Protein AF-A0A674DUA7-F1 (afdb_monomer_lite)

InterPro domains:
  IPR004254 AdipoR/Haemolysin-III-related [PF03006] (125-334)
  IPR004254 AdipoR/Haemolysin-III-related [PTHR20855] (122-341)

Organism: Salmo trutta (NCBI:txid8032)

Radius of gyration: 50.76 Å; chains: 1; bounding box: 74×85×168 Å

Structure (mmCIF, N/CA/C/O backbone):
data_AF-A0A674DUA7-F1
#
_entry.id   AF-A0A674DUA7-F1
#
loop_
_atom_site.group_PDB
_atom_site.id
_atom_site.type_symbol
_atom_site.label_atom_id
_atom_site.label_alt_id
_atom_site.label_comp_id
_atom_site.label_asym_id
_atom_site.label_entity_id
_atom_site.label_seq_id
_atom_site.pdbx_PDB_ins_code
_atom_site.Cartn_x
_atom_site.Cartn_y
_atom_site.Cartn_z
_atom_site.occupancy
_atom_site.B_iso_or_equiv
_atom_site.auth_seq_id
_atom_site.auth_comp_id
_atom_site.auth_asym_id
_atom_site.auth_atom_id
_atom_site.pdbx_PDB_model_num
ATOM 1 N N . MET A 1 1 ? 9.318 -64.026 -140.049 1.00 59.69 1 MET A N 1
ATOM 2 C CA . MET A 1 1 ? 8.231 -64.539 -139.174 1.00 59.69 1 MET A CA 1
ATOM 3 C C . MET A 1 1 ? 8.743 -64.889 -137.777 1.00 59.69 1 MET A C 1
ATOM 5 O O . MET A 1 1 ? 8.140 -64.442 -136.811 1.00 59.69 1 MET A O 1
ATOM 9 N N . ALA A 1 2 ? 9.882 -65.589 -137.659 1.00 63.56 2 ALA A N 1
ATOM 10 C CA . ALA A 1 2 ? 10.545 -65.835 -136.371 1.00 63.56 2 ALA A CA 1
ATOM 11 C C . ALA A 1 2 ? 10.889 -64.542 -135.597 1.00 63.56 2 ALA A C 1
ATOM 13 O O . ALA A 1 2 ? 10.776 -64.508 -134.378 1.00 63.56 2 ALA A O 1
ATOM 14 N N . GLU A 1 3 ? 11.200 -63.455 -136.309 1.00 56.22 3 GLU A N 1
ATOM 15 C CA . GLU A 1 3 ? 11.522 -62.152 -135.707 1.00 56.22 3 GLU A CA 1
ATOM 16 C C . GLU A 1 3 ? 10.329 -61.419 -135.064 1.00 56.22 3 GLU A C 1
ATOM 18 O O . GLU A 1 3 ? 10.530 -60.576 -134.203 1.00 56.22 3 GLU A O 1
ATOM 23 N N . PHE A 1 4 ? 9.078 -61.717 -135.442 1.00 64.19 4 PHE A N 1
ATOM 24 C CA . PHE A 1 4 ? 7.906 -60.971 -134.943 1.00 64.19 4 PHE A CA 1
ATOM 25 C C . PHE A 1 4 ? 7.343 -61.572 -133.644 1.00 64.19 4 PHE A C 1
ATOM 27 O O . PHE A 1 4 ? 6.923 -60.853 -132.740 1.00 64.19 4 PHE A O 1
ATOM 34 N N . SER A 1 5 ? 7.387 -62.903 -133.517 1.00 63.94 5 SER A N 1
ATOM 35 C CA . SER A 1 5 ? 7.033 -63.602 -132.274 1.00 63.94 5 SER A CA 1
ATOM 36 C C . SER A 1 5 ? 8.055 -63.342 -131.166 1.00 63.94 5 SER A C 1
ATOM 38 O O . SER A 1 5 ? 7.673 -63.268 -129.999 1.00 63.94 5 SER A O 1
ATOM 40 N N . SER A 1 6 ? 9.337 -63.184 -131.511 1.00 68.69 6 SER A N 1
ATOM 41 C CA . SER A 1 6 ? 10.366 -62.812 -130.539 1.00 68.69 6 SER A CA 1
ATOM 42 C C . SER A 1 6 ? 10.150 -61.388 -130.013 1.00 68.69 6 SER A C 1
ATOM 44 O O . SER A 1 6 ? 10.271 -61.177 -128.812 1.00 68.69 6 SER A O 1
ATOM 46 N N . ILE A 1 7 ? 9.721 -60.441 -130.858 1.00 72.94 7 ILE A N 1
ATOM 47 C CA . ILE A 1 7 ? 9.369 -59.067 -130.448 1.00 72.94 7 ILE A CA 1
ATOM 48 C C . ILE A 1 7 ? 8.216 -59.042 -129.435 1.00 72.94 7 ILE A C 1
ATOM 50 O O . ILE A 1 7 ? 8.276 -58.311 -128.448 1.00 72.94 7 ILE A O 1
ATOM 54 N N . LEU A 1 8 ? 7.163 -59.832 -129.653 1.00 71.19 8 LEU A N 1
ATOM 55 C CA . LEU A 1 8 ? 5.961 -59.801 -128.811 1.00 71.19 8 LEU A CA 1
ATOM 56 C C . LEU A 1 8 ? 6.208 -60.426 -127.427 1.00 71.19 8 LEU A C 1
ATOM 58 O O . LEU A 1 8 ? 5.740 -59.905 -126.413 1.00 71.19 8 LEU A O 1
ATOM 62 N N . VAL A 1 9 ? 7.021 -61.487 -127.374 1.00 77.44 9 VAL A N 1
ATOM 63 C CA . VAL A 1 9 ? 7.530 -62.055 -126.115 1.00 77.44 9 VAL A CA 1
ATOM 64 C C . VAL A 1 9 ? 8.403 -61.033 -125.390 1.00 77.44 9 VAL A C 1
ATOM 66 O O . VAL A 1 9 ? 8.189 -60.802 -124.204 1.00 77.44 9 VAL A O 1
ATOM 69 N N . VAL A 1 10 ? 9.304 -60.347 -126.106 1.00 78.06 10 VAL A N 1
ATOM 70 C CA . VAL A 1 10 ? 10.126 -59.265 -125.542 1.00 78.06 10 VAL A CA 1
ATOM 71 C C . VAL A 1 10 ? 9.251 -58.151 -124.949 1.00 78.06 10 VAL A C 1
ATOM 73 O O . VAL A 1 10 ? 9.506 -57.729 -123.824 1.00 78.06 10 VAL A O 1
ATOM 76 N N . PHE A 1 11 ? 8.174 -57.728 -125.620 1.00 79.25 11 PHE A N 1
ATOM 77 C CA . PHE A 1 11 ? 7.227 -56.734 -125.090 1.00 79.25 11 PHE A CA 1
ATOM 78 C C . PHE A 1 11 ? 6.498 -57.202 -123.826 1.00 79.25 11 PHE A C 1
ATOM 80 O O . PHE A 1 11 ? 6.405 -56.444 -122.861 1.00 79.25 11 PHE A O 1
ATOM 87 N N . SER A 1 12 ? 6.003 -58.443 -123.798 1.00 79.19 12 SER A N 1
ATOM 88 C CA . SER A 1 12 ? 5.351 -58.993 -122.604 1.00 79.19 12 SER A CA 1
ATOM 89 C C . SER A 1 12 ? 6.330 -59.108 -121.434 1.00 79.19 12 SER A C 1
ATOM 91 O O . SER A 1 12 ? 5.962 -58.808 -120.299 1.00 79.19 12 SER A O 1
ATOM 93 N N . SER A 1 13 ? 7.578 -59.506 -121.696 1.00 80.88 13 SER A N 1
ATOM 94 C CA . SER A 1 13 ? 8.640 -59.540 -120.688 1.00 80.88 13 SER A CA 1
ATOM 95 C C . SER A 1 13 ? 8.954 -58.141 -120.157 1.00 80.88 13 SER A C 1
ATOM 97 O O . SER A 1 13 ? 9.058 -57.967 -118.947 1.00 80.88 13 SER A O 1
ATOM 99 N N . ILE A 1 14 ? 9.026 -57.132 -121.032 1.00 80.75 14 ILE A N 1
ATOM 100 C CA . ILE A 1 14 ? 9.189 -55.724 -120.639 1.00 80.75 14 ILE A CA 1
ATOM 101 C C . ILE A 1 14 ? 8.029 -55.276 -119.737 1.00 80.75 14 ILE A C 1
ATOM 103 O O . ILE A 1 14 ? 8.262 -54.649 -118.707 1.00 80.75 14 ILE A O 1
ATOM 107 N N . LEU A 1 15 ? 6.787 -55.621 -120.082 1.00 79.00 15 LEU A N 1
ATOM 108 C CA . LEU A 1 15 ? 5.595 -55.200 -119.339 1.00 79.00 15 LEU A CA 1
ATOM 109 C C . LEU A 1 15 ? 5.539 -55.825 -117.935 1.00 79.00 15 LEU A C 1
ATOM 111 O O . LEU A 1 15 ? 5.254 -55.124 -116.966 1.00 79.00 15 LEU A O 1
ATOM 115 N N . VAL A 1 16 ? 5.908 -57.105 -117.807 1.00 84.12 16 VAL A N 1
ATOM 116 C CA . VAL A 1 16 ? 6.073 -57.772 -116.503 1.00 84.12 16 VAL A CA 1
ATOM 117 C C . VAL A 1 16 ? 7.170 -57.095 -115.681 1.00 84.12 16 VAL A C 1
ATOM 119 O O . VAL A 1 16 ? 6.950 -56.814 -114.505 1.00 84.12 16 VAL A O 1
ATOM 122 N N . VAL A 1 17 ? 8.311 -56.759 -116.296 1.00 85.06 17 VAL A N 1
ATOM 123 C CA . VAL A 1 17 ? 9.388 -56.009 -115.629 1.00 85.06 17 VAL A CA 1
ATOM 124 C C . VAL A 1 17 ? 8.880 -54.652 -115.123 1.00 85.06 17 VAL A C 1
ATOM 126 O O . VAL A 1 17 ? 9.134 -54.310 -113.970 1.00 85.06 17 VAL A O 1
ATOM 129 N N . PHE A 1 18 ? 8.094 -53.910 -115.912 1.00 86.56 18 PHE A N 1
ATOM 130 C CA . PHE A 1 18 ? 7.467 -52.656 -115.470 1.00 86.56 18 PHE A CA 1
ATOM 131 C C . PHE A 1 18 ? 6.492 -52.850 -114.300 1.00 86.56 18 PHE A C 1
ATOM 133 O O . PHE A 1 18 ? 6.531 -52.075 -113.344 1.00 86.56 18 PHE A O 1
ATOM 140 N N . SER A 1 19 ? 5.641 -53.881 -114.331 1.00 85.31 19 SER A N 1
ATOM 141 C CA . SER A 1 19 ? 4.738 -54.191 -113.213 1.00 85.31 19 SER A CA 1
ATOM 142 C C . SER A 1 19 ? 5.505 -54.562 -111.942 1.00 85.31 19 SER A C 1
ATOM 144 O O . SER A 1 19 ? 5.157 -54.088 -110.861 1.00 85.31 19 SER A O 1
ATOM 146 N N . SER A 1 20 ? 6.579 -55.348 -112.054 1.00 86.69 20 SER A N 1
ATOM 147 C CA . SER A 1 20 ? 7.459 -55.659 -110.923 1.00 86.69 20 SER A CA 1
ATOM 148 C C . SER A 1 20 ? 8.131 -54.403 -110.365 1.00 86.69 20 SER A C 1
ATOM 150 O O . SER A 1 20 ? 8.155 -54.219 -109.149 1.00 86.69 20 SER A O 1
ATOM 152 N N . ILE A 1 21 ? 8.609 -53.505 -111.232 1.00 85.31 21 ILE A N 1
ATOM 153 C CA . ILE A 1 21 ? 9.173 -52.208 -110.831 1.00 85.31 21 ILE A CA 1
ATOM 154 C C . ILE A 1 21 ? 8.130 -51.374 -110.068 1.00 85.31 21 ILE A C 1
ATOM 156 O O . ILE A 1 21 ? 8.442 -50.838 -109.006 1.00 85.31 21 ILE A O 1
ATOM 160 N N . LEU A 1 22 ? 6.885 -51.299 -110.550 1.00 85.38 22 LEU A N 1
ATOM 161 C CA . LEU A 1 22 ? 5.801 -50.571 -109.875 1.00 85.38 22 LEU A CA 1
ATOM 162 C C . LEU A 1 22 ? 5.496 -51.131 -108.479 1.00 85.38 22 LEU A C 1
ATOM 164 O O . LEU A 1 22 ? 5.374 -50.358 -107.533 1.00 85.38 22 LEU A O 1
ATOM 168 N N . VAL A 1 23 ? 5.437 -52.458 -108.323 1.00 88.31 23 VAL A N 1
ATOM 169 C CA . VAL A 1 23 ? 5.240 -53.101 -107.009 1.00 88.31 23 VAL A CA 1
ATOM 170 C C . VAL A 1 23 ? 6.393 -52.777 -106.055 1.00 88.31 23 VAL A C 1
ATOM 172 O O . VAL A 1 23 ? 6.157 -52.509 -104.872 1.00 88.31 23 VAL A O 1
ATOM 175 N N . VAL A 1 24 ? 7.632 -52.745 -106.555 1.00 89.75 24 VAL A N 1
ATOM 176 C CA . VAL A 1 24 ? 8.800 -52.318 -105.769 1.00 89.75 24 VAL A CA 1
ATOM 177 C C . VAL A 1 24 ? 8.648 -50.858 -105.329 1.00 89.75 24 VAL A C 1
ATOM 179 O O . VAL A 1 24 ? 8.824 -50.574 -104.146 1.00 89.75 24 VAL A O 1
ATOM 182 N N . PHE A 1 25 ? 8.238 -49.946 -106.217 1.00 90.12 25 PHE A N 1
ATOM 183 C CA . PHE A 1 25 ? 7.971 -48.547 -105.853 1.00 90.12 25 PHE A CA 1
ATOM 184 C C . PHE A 1 25 ? 6.857 -48.403 -104.808 1.00 90.12 25 PHE A C 1
ATOM 186 O O . PHE A 1 25 ? 7.035 -47.668 -103.836 1.00 90.12 25 PHE A O 1
ATOM 193 N N . SER A 1 26 ? 5.739 -49.124 -104.948 1.00 90.12 26 SER A N 1
ATOM 194 C CA . SER A 1 26 ? 4.663 -49.115 -103.947 1.00 90.12 26 SER A CA 1
ATOM 195 C C . SER A 1 26 ? 5.136 -49.653 -102.594 1.00 90.12 26 SER A C 1
ATOM 197 O O . SER A 1 26 ? 4.808 -49.084 -101.555 1.00 90.12 26 SER A O 1
ATOM 199 N N . SER A 1 27 ? 5.957 -50.704 -102.595 1.00 90.38 27 SER A N 1
ATOM 200 C CA . SER A 1 27 ? 6.545 -51.263 -101.371 1.00 90.38 27 SER A CA 1
ATOM 201 C C . SER A 1 27 ? 7.484 -50.260 -100.696 1.00 90.38 27 SER A C 1
ATOM 203 O O . SER A 1 27 ? 7.388 -50.042 -99.490 1.00 90.38 27 SER A O 1
ATOM 205 N N . ILE A 1 28 ? 8.336 -49.584 -101.476 1.00 88.25 28 ILE A N 1
ATOM 206 C CA . ILE A 1 28 ? 9.201 -48.498 -100.995 1.00 88.25 28 ILE A CA 1
ATOM 207 C C . ILE A 1 28 ? 8.356 -47.367 -100.389 1.00 88.25 28 ILE A C 1
ATOM 209 O O . ILE A 1 28 ? 8.667 -46.889 -99.300 1.00 88.25 28 ILE A O 1
ATOM 213 N N . GLN A 1 29 ? 7.262 -46.967 -101.041 1.00 89.31 29 GLN A N 1
ATOM 214 C CA . GLN A 1 29 ? 6.366 -45.926 -100.533 1.00 89.31 29 GLN A CA 1
ATOM 215 C C . GLN A 1 29 ? 5.731 -46.315 -99.189 1.00 89.31 29 GLN A C 1
ATOM 217 O O . GLN A 1 29 ? 5.718 -45.496 -98.273 1.00 89.31 29 GLN A O 1
ATOM 222 N N . VAL A 1 30 ? 5.268 -47.561 -99.031 1.00 91.06 30 VAL A N 1
ATOM 223 C CA . VAL A 1 30 ? 4.734 -48.067 -97.751 1.00 91.06 30 VAL A CA 1
ATOM 224 C C . VAL A 1 30 ? 5.804 -48.040 -96.656 1.00 91.06 30 VAL A C 1
ATOM 226 O O . VAL A 1 30 ? 5.507 -47.639 -95.526 1.00 91.06 30 VAL A O 1
ATOM 229 N N . VAL A 1 31 ? 7.052 -48.401 -96.977 1.00 92.69 31 VAL A N 1
ATOM 230 C CA . VAL A 1 31 ? 8.188 -48.298 -96.044 1.00 92.69 31 VAL A CA 1
ATOM 231 C C . VAL A 1 31 ? 8.424 -46.841 -95.630 1.00 92.69 31 VAL A C 1
ATOM 233 O O . VAL A 1 31 ? 8.538 -46.555 -94.441 1.00 92.69 31 VAL A O 1
ATOM 236 N N . PHE A 1 32 ? 8.407 -45.888 -96.565 1.00 92.19 32 PHE A N 1
ATOM 237 C CA . PHE A 1 32 ? 8.517 -44.463 -96.228 1.00 92.19 32 PHE A CA 1
ATOM 238 C C . PHE A 1 32 ? 7.354 -43.965 -95.362 1.00 92.19 32 PHE A C 1
ATOM 240 O O . PHE A 1 32 ? 7.584 -43.244 -94.391 1.00 92.19 32 PHE A O 1
ATOM 247 N N . SER A 1 33 ? 6.114 -44.362 -95.663 1.00 92.56 33 SER A N 1
ATOM 248 C CA . SER A 1 33 ? 4.946 -44.003 -94.850 1.00 92.56 33 SER A CA 1
ATOM 249 C C . SER A 1 33 ? 5.040 -44.562 -93.430 1.00 92.56 33 SER A C 1
ATOM 251 O O . SER A 1 33 ? 4.733 -43.856 -92.473 1.00 92.56 33 SER A O 1
ATOM 253 N N . SER A 1 34 ? 5.506 -45.800 -93.269 1.00 91.75 34 SER A N 1
ATOM 254 C CA . SER A 1 34 ? 5.695 -46.402 -91.943 1.00 91.75 34 SER A CA 1
ATOM 255 C C . SER A 1 34 ? 6.846 -45.748 -91.171 1.00 91.75 34 SER A C 1
ATOM 257 O O . SER A 1 34 ? 6.686 -45.465 -89.985 1.00 91.75 34 SER A O 1
ATOM 259 N N . ILE A 1 35 ? 7.950 -45.391 -91.837 1.00 90.62 35 ILE A N 1
ATOM 260 C CA . ILE A 1 35 ? 9.025 -44.577 -91.242 1.00 90.62 35 ILE A CA 1
ATOM 261 C C . ILE A 1 35 ? 8.484 -43.220 -90.761 1.00 90.62 35 ILE A C 1
ATOM 263 O O . ILE A 1 35 ? 8.758 -42.820 -89.629 1.00 90.62 35 ILE A O 1
ATOM 267 N N . LEU A 1 36 ? 7.677 -42.528 -91.574 1.00 91.19 36 LEU A N 1
ATOM 268 C CA . LEU A 1 36 ? 7.047 -41.254 -91.202 1.00 91.19 36 LEU A CA 1
ATOM 269 C C . LEU A 1 36 ? 6.165 -41.390 -89.954 1.00 91.19 36 LEU A C 1
ATOM 271 O O . LEU A 1 36 ? 6.280 -40.571 -89.046 1.00 91.19 36 LEU A O 1
ATOM 275 N N . VAL A 1 37 ? 5.343 -42.442 -89.866 1.00 92.50 37 VAL A N 1
ATOM 276 C CA . VAL A 1 37 ? 4.510 -42.717 -88.680 1.00 92.50 37 VAL A CA 1
ATOM 277 C C . VAL A 1 37 ? 5.368 -42.944 -87.432 1.00 92.50 37 VAL A C 1
ATOM 279 O O . VAL A 1 37 ? 5.035 -42.432 -86.359 1.00 92.50 37 VAL A O 1
ATOM 282 N N . VAL A 1 38 ? 6.492 -43.659 -87.551 1.00 93.69 38 VAL A N 1
ATOM 283 C CA . VAL A 1 38 ? 7.438 -43.844 -86.438 1.00 93.69 38 VAL A CA 1
ATOM 284 C C . VAL A 1 38 ? 8.023 -42.500 -85.996 1.00 93.69 38 VAL A C 1
ATOM 286 O O . VAL A 1 38 ? 8.011 -42.205 -84.801 1.00 93.69 38 VAL A O 1
ATOM 289 N N . PHE A 1 39 ? 8.451 -41.642 -86.927 1.00 93.38 39 PHE A N 1
ATOM 290 C CA . PHE A 1 39 ? 8.927 -40.293 -86.594 1.00 93.38 39 PHE A CA 1
ATOM 291 C C . PHE A 1 39 ? 7.848 -39.439 -85.921 1.00 93.38 39 PHE A C 1
ATOM 293 O O . PHE A 1 39 ? 8.125 -38.807 -84.901 1.00 93.38 39 PHE A O 1
ATOM 300 N N . SER A 1 40 ? 6.612 -39.449 -86.428 1.00 93.44 40 SER A N 1
ATOM 301 C CA . SER A 1 40 ? 5.489 -38.750 -85.790 1.00 93.44 40 SER A CA 1
ATOM 302 C C . SER A 1 40 ? 5.243 -39.257 -84.368 1.00 93.44 40 SER A C 1
ATOM 304 O O . SER A 1 40 ? 5.051 -38.457 -83.456 1.00 93.44 40 SER A O 1
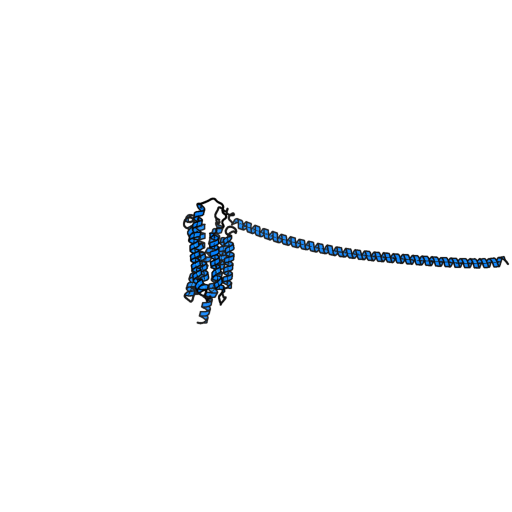ATOM 306 N N . SER A 1 41 ? 5.318 -40.571 -84.154 1.00 93.00 41 SER A N 1
ATOM 307 C CA . SER A 1 41 ? 5.157 -41.184 -82.830 1.00 93.00 41 SER A CA 1
ATOM 308 C C . SER A 1 41 ? 6.265 -40.744 -81.868 1.00 93.00 41 SER A C 1
ATOM 310 O O . SER A 1 41 ? 5.985 -40.365 -80.732 1.00 93.00 41 SER A O 1
ATOM 312 N N . ILE A 1 42 ? 7.517 -40.713 -82.334 1.00 91.69 42 ILE A N 1
ATOM 313 C CA . ILE A 1 42 ? 8.664 -40.215 -81.561 1.00 91.69 42 ILE A CA 1
ATOM 314 C C . ILE A 1 42 ? 8.466 -38.736 -81.180 1.00 91.69 42 ILE A C 1
ATOM 316 O O . ILE A 1 42 ? 8.675 -38.369 -80.024 1.00 91.69 42 ILE A O 1
ATOM 320 N N . LEU A 1 43 ? 8.009 -37.889 -82.109 1.00 92.19 43 LEU A N 1
ATOM 321 C CA . LEU A 1 43 ? 7.733 -36.470 -81.840 1.00 92.19 43 LEU A CA 1
ATOM 322 C C . LEU A 1 43 ? 6.636 -36.269 -80.781 1.00 92.19 43 LEU A C 1
ATOM 324 O O . LEU A 1 43 ? 6.760 -35.388 -79.925 1.00 92.19 43 LEU A O 1
ATOM 328 N N . VAL A 1 44 ? 5.587 -37.098 -80.801 1.00 93.31 44 VAL A N 1
ATOM 329 C CA . VAL A 1 44 ? 4.535 -37.090 -79.770 1.00 93.31 44 VAL A CA 1
ATOM 330 C C . VAL A 1 44 ? 5.105 -37.472 -78.402 1.00 93.31 44 VAL A C 1
ATOM 332 O O . VAL A 1 44 ? 4.781 -36.823 -77.404 1.00 93.31 44 VAL A O 1
ATOM 335 N N . VAL A 1 45 ? 5.995 -38.468 -78.337 1.00 94.12 45 VAL A N 1
ATOM 336 C CA . VAL A 1 45 ? 6.681 -38.842 -77.087 1.00 94.12 45 VAL A CA 1
ATOM 337 C C . VAL A 1 45 ? 7.527 -37.679 -76.560 1.00 94.12 45 VAL A C 1
ATOM 339 O O . VAL A 1 45 ? 7.410 -37.338 -75.384 1.00 94.12 45 VAL A O 1
ATOM 342 N N . PHE A 1 46 ? 8.309 -37.007 -77.410 1.00 93.56 46 PHE A N 1
ATOM 343 C CA . PHE A 1 46 ? 9.088 -35.832 -76.996 1.00 93.56 46 PHE A CA 1
ATOM 344 C C . PHE A 1 46 ? 8.207 -34.682 -76.500 1.00 93.56 46 PHE A C 1
ATOM 346 O O . PHE A 1 46 ? 8.508 -34.081 -75.468 1.00 93.56 46 PHE A O 1
ATOM 353 N N . SER A 1 47 ? 7.092 -34.421 -77.182 1.00 93.69 47 SER A N 1
ATOM 354 C CA . SER A 1 47 ? 6.120 -33.405 -76.762 1.00 93.69 47 SER A CA 1
ATOM 355 C C . SER A 1 47 ? 5.515 -33.749 -75.397 1.00 93.69 47 SER A C 1
ATOM 357 O O . SER A 1 47 ? 5.408 -32.888 -74.526 1.00 93.69 47 SER A O 1
ATOM 359 N N . SER A 1 48 ? 5.199 -35.026 -75.167 1.00 93.25 48 SER A N 1
ATOM 360 C CA . SER A 1 48 ? 4.690 -35.518 -73.881 1.00 93.25 48 SER A CA 1
ATOM 361 C C . SER A 1 48 ? 5.721 -35.341 -72.762 1.00 93.25 48 SER A C 1
ATOM 363 O O . SER A 1 48 ? 5.388 -34.844 -71.687 1.00 93.25 48 SER A O 1
ATOM 365 N N . ILE A 1 49 ? 6.991 -35.671 -73.022 1.00 91.62 49 ILE A N 1
ATOM 366 C CA . ILE A 1 49 ? 8.097 -35.457 -72.077 1.00 91.62 49 ILE A CA 1
ATOM 367 C C . ILE A 1 49 ? 8.247 -33.964 -71.748 1.00 91.62 49 ILE A C 1
ATOM 369 O O . ILE A 1 49 ? 8.367 -33.603 -70.577 1.00 91.62 49 ILE A O 1
ATOM 373 N N . GLN A 1 50 ? 8.180 -33.078 -72.746 1.00 92.06 50 GLN A N 1
ATOM 374 C CA . GLN A 1 50 ? 8.269 -31.630 -72.534 1.00 92.06 50 GLN A CA 1
ATOM 375 C C . GLN A 1 50 ? 7.125 -31.096 -71.655 1.00 92.06 50 GLN A C 1
ATOM 377 O O . GLN A 1 50 ? 7.363 -30.254 -70.783 1.00 92.06 50 GLN A O 1
ATOM 382 N N . VAL A 1 51 ? 5.900 -31.603 -71.832 1.00 93.75 51 VAL A N 1
ATOM 383 C CA . VAL A 1 51 ? 4.755 -31.262 -70.967 1.00 93.75 51 VAL A CA 1
ATOM 384 C C . VAL A 1 51 ? 5.005 -31.706 -69.523 1.00 93.75 51 VAL A C 1
ATOM 386 O O . VAL A 1 51 ? 4.742 -30.938 -68.593 1.00 93.75 51 VAL A O 1
ATOM 389 N N . VAL A 1 52 ? 5.571 -32.899 -69.314 1.00 94.12 52 VAL A N 1
ATOM 390 C CA . VAL A 1 52 ? 5.934 -33.387 -67.972 1.00 94.12 52 VAL A CA 1
ATOM 391 C C . VAL A 1 52 ? 6.982 -32.478 -67.323 1.00 94.12 52 VAL A C 1
ATOM 393 O O . VAL A 1 52 ? 6.783 -32.045 -66.189 1.00 94.12 52 VAL A O 1
ATOM 396 N N . PHE A 1 53 ? 8.051 -32.110 -68.036 1.00 93.38 53 PHE A N 1
ATOM 397 C CA . PHE A 1 53 ? 9.060 -31.175 -67.516 1.00 93.38 53 PHE A CA 1
ATOM 398 C C . PHE A 1 53 ? 8.476 -29.797 -67.192 1.00 93.38 53 PHE A C 1
ATOM 400 O O . PHE A 1 53 ? 8.771 -29.243 -66.133 1.00 93.38 53 PHE A O 1
ATOM 407 N N . SER A 1 54 ? 7.600 -29.276 -68.052 1.00 93.88 54 SER A N 1
ATOM 408 C CA . SER A 1 54 ? 6.901 -28.007 -67.807 1.00 93.88 54 SER A CA 1
ATOM 409 C C . SER A 1 54 ? 6.044 -28.084 -66.539 1.00 93.88 54 SER A C 1
ATOM 411 O O . SER A 1 54 ? 6.072 -27.178 -65.708 1.00 93.88 54 SER A O 1
ATOM 413 N N . SER A 1 55 ? 5.341 -29.202 -66.338 1.00 93.25 55 SER A N 1
ATOM 414 C CA . SER A 1 55 ? 4.538 -29.447 -65.133 1.00 93.25 55 SER A CA 1
ATOM 415 C C . SER A 1 55 ? 5.407 -29.502 -63.872 1.00 93.25 55 SER A C 1
ATOM 417 O O . SER A 1 55 ? 5.084 -28.868 -62.869 1.00 93.25 55 SER A O 1
ATOM 419 N N . ILE A 1 56 ? 6.549 -30.195 -63.932 1.00 91.75 56 ILE A N 1
ATOM 420 C CA . ILE A 1 56 ? 7.519 -30.251 -62.829 1.00 91.75 56 ILE A CA 1
ATOM 421 C C . ILE A 1 56 ? 8.055 -28.846 -62.504 1.00 91.75 56 ILE A C 1
ATOM 423 O O . ILE A 1 56 ? 8.113 -28.464 -61.335 1.00 91.75 56 ILE A O 1
ATOM 427 N N . GLN A 1 57 ? 8.397 -28.042 -63.515 1.00 91.94 57 GLN A N 1
ATOM 428 C CA . GLN A 1 57 ? 8.889 -26.673 -63.322 1.00 91.94 57 GLN A CA 1
ATOM 429 C C . GLN A 1 57 ? 7.849 -25.765 -62.648 1.00 91.94 57 GLN A C 1
ATOM 431 O O . GLN A 1 57 ? 8.206 -24.954 -61.786 1.00 91.94 57 GLN A O 1
ATOM 436 N N . VAL A 1 58 ? 6.568 -25.909 -63.002 1.00 93.75 58 VAL A N 1
ATOM 437 C CA . VAL A 1 58 ? 5.469 -25.197 -62.332 1.00 93.75 58 VAL A CA 1
ATOM 438 C C . VAL A 1 58 ? 5.400 -25.595 -60.859 1.00 93.75 58 VAL A C 1
ATOM 440 O O . VAL A 1 58 ? 5.369 -24.710 -60.008 1.00 93.75 58 VAL A O 1
ATOM 443 N N . VAL A 1 59 ? 5.475 -26.893 -60.539 1.00 94.00 59 VAL A N 1
ATOM 444 C CA . VAL A 1 59 ? 5.478 -27.374 -59.144 1.00 94.00 59 VAL A CA 1
ATOM 445 C C . VAL A 1 59 ? 6.643 -26.782 -58.347 1.00 94.00 59 VAL A C 1
ATOM 447 O O . VAL A 1 59 ? 6.429 -26.265 -57.250 1.00 94.00 59 VAL A O 1
ATOM 450 N N . PHE A 1 60 ? 7.863 -26.778 -58.893 1.00 92.75 60 PHE A N 1
ATOM 451 C CA . PHE A 1 60 ? 9.013 -26.154 -58.225 1.00 92.75 60 PHE A CA 1
ATOM 452 C C . PHE A 1 60 ? 8.819 -24.652 -58.011 1.00 92.75 60 PHE A C 1
ATOM 454 O O . PHE A 1 60 ? 9.143 -24.133 -56.943 1.00 92.75 60 PHE A O 1
ATOM 461 N N . SER A 1 61 ? 8.242 -23.962 -58.993 1.00 93.31 61 SER A N 1
ATOM 462 C CA . SER A 1 61 ? 7.942 -22.533 -58.892 1.00 93.31 61 SER A CA 1
ATOM 463 C C . SER A 1 61 ? 6.910 -22.262 -57.790 1.00 93.31 61 SER A C 1
ATOM 465 O O . SER A 1 61 ? 7.101 -21.355 -56.982 1.00 93.31 61 SER A O 1
ATOM 467 N N . SER A 1 62 ? 5.865 -23.090 -57.678 1.00 92.88 62 SER A N 1
ATOM 468 C CA . SER A 1 62 ? 4.889 -23.019 -56.583 1.00 92.88 62 SER A CA 1
ATOM 469 C C . SER A 1 62 ? 5.536 -23.255 -55.216 1.00 92.88 62 SER A C 1
ATOM 471 O O . SER A 1 62 ? 5.269 -22.506 -54.278 1.00 92.88 62 SER A O 1
ATOM 473 N N . ILE A 1 63 ? 6.430 -24.243 -55.100 1.00 90.81 63 ILE A N 1
ATOM 474 C CA . ILE A 1 63 ? 7.171 -24.517 -53.859 1.00 90.81 63 ILE A CA 1
ATOM 475 C C . ILE A 1 63 ? 8.028 -23.304 -53.457 1.00 90.81 63 ILE A C 1
ATOM 477 O O . ILE A 1 63 ? 7.995 -22.889 -52.297 1.00 90.81 63 ILE A O 1
ATOM 481 N N . LEU A 1 64 ? 8.745 -22.683 -54.399 1.00 91.38 64 LEU A N 1
ATOM 482 C CA . LEU A 1 64 ? 9.558 -21.486 -54.136 1.00 91.38 64 LEU A CA 1
ATOM 483 C C . LEU A 1 64 ? 8.720 -20.294 -53.650 1.00 91.38 64 LEU A C 1
ATOM 485 O O . LEU A 1 64 ? 9.143 -19.570 -52.743 1.00 91.38 64 LEU A O 1
ATOM 489 N N . VAL A 1 65 ? 7.519 -20.100 -54.202 1.00 93.19 65 VAL A N 1
ATOM 490 C CA . VAL A 1 65 ? 6.580 -19.067 -53.729 1.00 93.19 65 VAL A CA 1
ATOM 491 C C . VAL A 1 65 ? 6.145 -19.336 -52.285 1.00 93.19 65 VAL A C 1
ATOM 493 O O . VAL A 1 65 ? 6.105 -18.405 -51.474 1.00 93.19 65 VAL A O 1
ATOM 496 N N . VAL A 1 66 ? 5.879 -20.596 -51.926 1.00 93.00 66 VAL A N 1
ATOM 497 C CA . VAL A 1 66 ? 5.540 -20.977 -50.543 1.00 93.00 66 VAL A CA 1
ATOM 498 C C . VAL A 1 66 ? 6.702 -20.674 -49.594 1.00 93.00 66 VAL A C 1
ATOM 500 O O . VAL A 1 66 ? 6.487 -20.034 -48.566 1.00 93.00 66 VAL A O 1
ATOM 503 N N . PHE A 1 67 ? 7.939 -21.038 -49.950 1.00 91.88 67 PHE A N 1
ATOM 504 C CA . PHE A 1 67 ? 9.117 -20.710 -49.135 1.00 91.88 67 PHE A CA 1
ATOM 505 C C . PHE A 1 67 ? 9.320 -19.201 -48.968 1.00 91.88 67 PHE A C 1
ATOM 507 O O . PHE A 1 67 ? 9.583 -18.737 -47.859 1.00 91.88 67 PHE A O 1
ATOM 514 N N . SER A 1 68 ? 9.131 -18.430 -50.041 1.00 92.50 68 SER A N 1
ATOM 515 C CA . SER A 1 68 ? 9.217 -16.965 -49.997 1.00 92.50 68 SER A CA 1
ATOM 516 C C . SER A 1 68 ? 8.164 -16.375 -49.052 1.00 92.50 68 SER A C 1
ATOM 518 O O . SER A 1 68 ? 8.462 -15.499 -48.243 1.00 92.50 68 SER A O 1
ATOM 520 N N . SER A 1 69 ? 6.941 -16.909 -49.095 1.00 92.31 69 SER A N 1
ATOM 521 C CA . SER A 1 69 ? 5.846 -16.503 -48.206 1.00 92.31 69 SER A CA 1
ATOM 522 C C . SER A 1 69 ? 6.162 -16.817 -46.741 1.00 92.31 69 SER A C 1
ATOM 524 O O . SER A 1 69 ? 5.981 -15.966 -45.872 1.00 92.31 69 SER A O 1
ATOM 526 N N . ILE A 1 70 ? 6.704 -18.007 -46.462 1.00 89.25 70 ILE A N 1
ATOM 527 C CA . ILE A 1 70 ? 7.155 -18.401 -45.119 1.00 89.25 70 ILE A CA 1
ATOM 528 C C . ILE A 1 70 ? 8.252 -17.449 -44.619 1.00 89.25 70 ILE A C 1
ATOM 530 O O . ILE A 1 70 ? 8.189 -16.984 -43.481 1.00 89.25 70 ILE A O 1
ATOM 534 N N . GLN A 1 71 ? 9.226 -17.095 -45.462 1.00 89.81 71 GLN A N 1
ATOM 535 C CA . GLN A 1 71 ? 10.294 -16.159 -45.099 1.00 89.81 71 GLN A CA 1
ATOM 536 C C . GLN A 1 71 ? 9.760 -14.761 -44.739 1.00 89.81 71 GLN A C 1
ATOM 538 O O . GLN A 1 71 ? 10.238 -14.149 -43.777 1.00 89.81 71 GLN A O 1
ATOM 543 N N . VAL A 1 72 ? 8.747 -14.262 -45.455 1.00 92.44 72 VAL A N 1
ATOM 544 C CA . VAL A 1 72 ? 8.069 -12.995 -45.116 1.00 92.44 72 VAL A CA 1
ATOM 545 C C . VAL A 1 72 ? 7.380 -13.081 -43.752 1.00 92.44 72 VAL A C 1
ATOM 547 O O . VAL A 1 72 ? 7.487 -12.145 -42.954 1.00 92.44 72 VAL A O 1
ATOM 550 N N . VAL A 1 73 ? 6.730 -14.208 -43.440 1.00 92.12 73 VAL A N 1
ATOM 551 C CA . VAL A 1 73 ? 6.119 -14.432 -42.119 1.00 92.12 73 VAL A CA 1
ATOM 552 C C . VAL A 1 73 ? 7.183 -14.404 -41.018 1.00 92.12 73 VAL A C 1
ATOM 554 O O . VAL A 1 73 ? 7.022 -13.672 -40.042 1.00 92.12 73 VAL A O 1
ATOM 557 N N . PHE A 1 74 ? 8.307 -15.107 -41.189 1.00 89.50 74 PHE A N 1
ATOM 558 C CA . PHE A 1 74 ? 9.413 -15.070 -40.220 1.00 89.50 74 PHE A CA 1
ATOM 559 C C . PHE A 1 74 ? 10.003 -13.666 -40.044 1.00 89.50 74 PHE A C 1
ATOM 561 O O . PHE A 1 74 ? 10.240 -13.243 -38.913 1.00 89.50 74 PHE A O 1
ATOM 568 N N . SER A 1 75 ? 10.173 -12.918 -41.136 1.00 92.00 75 SER A N 1
ATOM 569 C CA . SER A 1 75 ? 10.649 -11.527 -41.086 1.00 92.00 75 SER A CA 1
ATOM 570 C C . SER A 1 75 ? 9.684 -10.639 -40.297 1.00 92.00 75 SER A C 1
ATOM 572 O O . SER A 1 75 ? 10.105 -9.841 -39.462 1.00 92.00 75 SER A O 1
ATOM 574 N N . SER A 1 76 ? 8.379 -10.827 -40.503 1.00 90.69 76 SER A N 1
ATOM 575 C CA . SER A 1 76 ? 7.334 -10.095 -39.781 1.00 90.69 76 SER A CA 1
ATOM 576 C C . SER A 1 76 ? 7.347 -10.423 -38.287 1.00 90.69 76 SER A C 1
ATOM 578 O O . SER A 1 76 ? 7.296 -9.519 -37.454 1.00 90.69 76 SER A O 1
ATOM 580 N N . ILE A 1 77 ? 7.490 -11.704 -37.931 1.00 86.50 77 ILE A N 1
ATOM 581 C CA . ILE A 1 77 ? 7.632 -12.145 -36.537 1.00 86.50 77 ILE A CA 1
ATOM 582 C C . ILE A 1 77 ? 8.876 -11.510 -35.897 1.00 86.50 77 ILE A C 1
ATOM 584 O O . ILE A 1 77 ? 8.794 -10.987 -34.786 1.00 86.50 77 ILE A O 1
ATOM 588 N N . GLN A 1 78 ? 10.013 -11.485 -36.596 1.00 88.50 78 GLN A N 1
ATOM 589 C CA . GLN A 1 78 ? 11.245 -10.868 -36.095 1.00 88.50 78 GLN A CA 1
ATOM 590 C C . GLN A 1 78 ? 11.083 -9.362 -35.827 1.00 88.50 78 GLN A C 1
ATOM 592 O O . GLN A 1 78 ? 11.594 -8.861 -34.820 1.00 88.50 78 GLN A O 1
ATOM 597 N N . VAL A 1 79 ? 10.348 -8.642 -36.682 1.00 91.12 79 VAL A N 1
ATOM 598 C CA . VAL A 1 79 ? 10.007 -7.229 -36.447 1.00 91.12 79 VAL A CA 1
ATOM 599 C C . VAL A 1 79 ? 9.180 -7.081 -35.170 1.00 91.12 79 VAL A C 1
ATOM 601 O O . VAL A 1 79 ? 9.528 -6.251 -34.333 1.00 91.12 79 VAL A O 1
ATOM 604 N N . VAL A 1 80 ? 8.160 -7.922 -34.960 1.00 89.38 80 VAL A N 1
ATOM 605 C CA . VAL A 1 80 ? 7.345 -7.902 -33.729 1.00 89.38 80 VAL A CA 1
ATOM 606 C C . VAL A 1 80 ? 8.209 -8.129 -32.485 1.00 89.38 80 VAL A C 1
ATOM 608 O O . VAL A 1 80 ? 8.112 -7.360 -31.527 1.00 89.38 80 VAL A O 1
ATOM 611 N N . PHE A 1 81 ? 9.103 -9.123 -32.498 1.00 86.75 81 PHE A N 1
ATOM 612 C CA . PHE A 1 81 ? 10.036 -9.355 -31.387 1.00 86.75 81 PHE A CA 1
ATOM 613 C C . PHE A 1 81 ? 10.959 -8.157 -31.139 1.00 86.75 81 PHE A C 1
ATOM 615 O O . PHE A 1 81 ? 11.169 -7.772 -29.988 1.00 86.75 81 PHE A O 1
ATOM 622 N N . SER A 1 82 ? 11.456 -7.528 -32.206 1.00 91.00 82 SER A N 1
ATOM 623 C CA . SER A 1 82 ? 12.292 -6.326 -32.108 1.00 91.00 82 SER A CA 1
ATOM 624 C C . SER A 1 82 ? 11.515 -5.160 -31.485 1.00 91.00 82 SER A C 1
ATOM 626 O O . SER A 1 82 ? 12.030 -4.476 -30.602 1.00 91.00 82 SER A O 1
ATOM 628 N N . SER A 1 83 ? 10.249 -4.963 -31.870 1.00 87.31 83 SER A N 1
ATOM 629 C CA . SER A 1 83 ? 9.369 -3.954 -31.268 1.00 87.31 83 SER A CA 1
ATOM 630 C C . SER A 1 83 ? 9.116 -4.222 -29.784 1.00 87.31 83 SER A C 1
ATOM 632 O O . SER A 1 83 ? 9.221 -3.303 -28.972 1.00 87.31 83 SER A O 1
ATOM 634 N N . ILE A 1 84 ? 8.844 -5.475 -29.405 1.00 81.06 84 ILE A N 1
ATOM 635 C CA . ILE A 1 84 ? 8.676 -5.873 -28.000 1.00 81.06 84 ILE A CA 1
ATOM 636 C C . ILE A 1 84 ? 9.954 -5.570 -27.202 1.00 81.06 84 ILE A C 1
ATOM 638 O O . ILE A 1 84 ? 9.881 -4.987 -26.119 1.00 81.06 84 ILE A O 1
ATOM 642 N N . GLN A 1 85 ? 11.131 -5.895 -27.742 1.00 84.31 85 GLN A N 1
ATOM 643 C CA . GLN A 1 85 ? 12.413 -5.609 -27.092 1.00 84.31 85 GLN A CA 1
ATOM 644 C C . GLN A 1 85 ? 12.640 -4.103 -26.879 1.00 84.31 85 GLN A C 1
ATOM 646 O O . GLN A 1 85 ? 13.144 -3.703 -25.824 1.00 84.31 85 GLN A O 1
ATOM 651 N N . VAL A 1 86 ? 12.244 -3.259 -27.838 1.00 89.69 86 VAL A N 1
ATOM 652 C CA . VAL A 1 86 ? 12.290 -1.796 -27.681 1.00 89.69 86 VAL A CA 1
ATOM 653 C C . VAL A 1 86 ? 11.375 -1.348 -26.542 1.00 89.69 86 VAL A C 1
ATOM 655 O O . VAL A 1 86 ? 11.827 -0.589 -25.690 1.00 89.69 86 VAL A O 1
ATOM 658 N N . VAL A 1 87 ? 10.144 -1.867 -26.455 1.00 85.69 87 VAL A N 1
ATOM 659 C CA . VAL A 1 87 ? 9.216 -1.547 -25.352 1.00 85.69 87 VAL A CA 1
ATOM 660 C C . VAL A 1 87 ? 9.823 -1.908 -23.994 1.00 85.69 87 VAL A C 1
ATOM 662 O O . VAL A 1 87 ? 9.838 -1.070 -23.092 1.00 85.69 87 VAL A O 1
ATOM 665 N N . PHE A 1 88 ? 10.392 -3.109 -23.846 1.00 80.81 88 PHE A N 1
ATOM 666 C CA . PHE A 1 88 ? 11.086 -3.497 -22.611 1.00 80.81 88 PHE A CA 1
ATOM 667 C C . PHE A 1 88 ? 12.274 -2.580 -22.297 1.00 80.81 88 PHE A C 1
ATOM 669 O O . PHE A 1 88 ? 12.457 -2.182 -21.147 1.00 80.81 88 PHE A O 1
ATOM 676 N N . SER A 1 89 ? 13.049 -2.197 -23.313 1.00 86.19 89 SER A N 1
ATOM 677 C CA . SER A 1 89 ? 14.175 -1.271 -23.151 1.00 86.19 89 SER A CA 1
ATOM 678 C C . SER A 1 89 ? 13.700 0.110 -22.686 1.00 86.19 89 SER A C 1
ATOM 680 O O . SER A 1 89 ? 14.273 0.674 -21.757 1.00 86.19 89 SER A O 1
ATOM 682 N N . SER A 1 90 ? 12.613 0.634 -23.258 1.00 80.38 90 SER A N 1
ATOM 683 C CA . SER A 1 90 ? 11.997 1.894 -22.828 1.00 80.38 90 SER A CA 1
ATOM 684 C C . SER A 1 90 ? 11.489 1.821 -21.388 1.00 80.38 90 SER A C 1
ATOM 686 O O . SER A 1 90 ? 11.741 2.738 -20.609 1.00 80.38 90 SER A O 1
ATOM 688 N N . ILE A 1 91 ? 10.835 0.721 -21.005 1.00 71.25 91 ILE A N 1
ATOM 689 C CA . ILE A 1 91 ? 10.385 0.489 -19.626 1.00 71.25 91 ILE A CA 1
ATOM 690 C C . ILE A 1 91 ? 11.582 0.503 -18.661 1.00 71.25 91 ILE A C 1
ATOM 692 O O . ILE A 1 91 ? 11.539 1.188 -17.640 1.00 71.25 91 ILE A O 1
ATOM 696 N N . LEU A 1 92 ? 12.679 -0.185 -18.995 1.00 78.19 92 LEU A N 1
ATOM 697 C CA . LEU A 1 92 ? 13.905 -0.191 -18.187 1.00 78.19 92 LEU A CA 1
ATOM 698 C C . LEU A 1 92 ? 14.530 1.204 -18.051 1.00 78.19 92 LEU A C 1
ATOM 700 O O . LEU A 1 92 ? 15.000 1.558 -16.966 1.00 78.19 92 LEU A O 1
ATOM 704 N N . VAL A 1 93 ? 14.515 2.011 -19.117 1.00 82.06 93 VAL A N 1
ATOM 705 C CA . VAL A 1 93 ? 14.973 3.409 -19.065 1.00 82.06 93 VAL A CA 1
ATOM 706 C C . VAL A 1 93 ? 14.099 4.222 -18.116 1.00 82.06 93 VAL A C 1
ATOM 708 O O . VAL A 1 93 ? 14.644 4.911 -17.259 1.00 82.06 93 VAL A O 1
ATOM 711 N N . VAL A 1 94 ? 12.770 4.092 -18.190 1.00 78.12 94 VAL A N 1
ATOM 712 C CA . VAL A 1 94 ? 11.846 4.767 -17.263 1.00 78.12 94 VAL A CA 1
ATOM 713 C C . VAL A 1 94 ? 12.137 4.365 -15.816 1.00 78.12 94 VAL A C 1
ATOM 715 O O . VAL A 1 94 ? 12.292 5.239 -14.964 1.00 78.12 94 VAL A O 1
ATOM 718 N N . PHE A 1 95 ? 12.294 3.068 -15.533 1.00 70.38 95 PHE A N 1
ATOM 719 C CA . PHE A 1 95 ? 12.676 2.598 -14.197 1.00 70.38 95 PHE A CA 1
ATOM 720 C C . PHE A 1 95 ? 14.021 3.170 -13.741 1.00 70.38 95 PHE A C 1
ATOM 722 O O . PHE A 1 95 ? 14.146 3.589 -12.592 1.00 70.38 95 PHE A O 1
ATOM 729 N N . SER A 1 96 ? 15.008 3.240 -14.633 1.00 74.62 96 SER A N 1
ATOM 730 C CA . SER A 1 96 ? 16.322 3.816 -14.330 1.00 74.62 96 SER A CA 1
ATOM 731 C C . SER A 1 96 ? 16.222 5.317 -14.043 1.00 74.62 96 SER A C 1
ATOM 733 O O . SER A 1 96 ? 16.807 5.801 -13.077 1.00 74.62 96 SER A O 1
ATOM 735 N N . SER A 1 97 ? 15.437 6.067 -14.821 1.00 74.50 97 SER A N 1
ATOM 736 C CA . SER A 1 97 ? 15.180 7.492 -14.581 1.00 74.50 97 SER A CA 1
ATOM 737 C C . SER A 1 97 ? 14.482 7.722 -13.243 1.00 74.50 97 SER A C 1
ATOM 739 O O . SER A 1 97 ? 14.894 8.596 -12.480 1.00 74.50 97 SER A O 1
ATOM 741 N N . ILE A 1 98 ? 13.477 6.903 -12.926 1.00 68.62 98 ILE A N 1
ATOM 742 C CA . ILE A 1 98 ? 12.807 6.896 -11.624 1.00 68.62 98 ILE A CA 1
ATOM 743 C C . ILE A 1 98 ? 13.846 6.661 -10.519 1.00 68.62 98 ILE A C 1
ATOM 745 O O . ILE A 1 98 ? 13.959 7.484 -9.612 1.00 68.62 98 ILE A O 1
ATOM 749 N N . GLN A 1 99 ? 14.669 5.614 -10.622 1.00 69.75 99 GLN A N 1
ATOM 750 C CA . GLN A 1 99 ? 15.725 5.319 -9.647 1.00 69.75 99 GLN A CA 1
ATOM 751 C C . GLN A 1 99 ? 16.714 6.475 -9.469 1.00 69.75 99 GLN A C 1
ATOM 753 O O . GLN A 1 99 ? 17.078 6.779 -8.336 1.00 69.75 99 GLN A O 1
ATOM 758 N N . VAL A 1 100 ? 17.119 7.156 -10.545 1.00 74.00 100 VAL A N 1
ATOM 759 C CA . VAL A 1 100 ? 18.018 8.319 -10.467 1.00 74.00 100 VAL A CA 1
ATOM 760 C C . VAL A 1 100 ? 17.360 9.474 -9.708 1.00 74.00 100 VAL A C 1
ATOM 762 O O . VAL A 1 100 ? 17.975 10.018 -8.787 1.00 74.00 100 VAL A O 1
ATOM 765 N N . VAL A 1 101 ? 16.105 9.817 -10.022 1.00 72.31 101 VAL A N 1
ATOM 766 C CA . VAL A 1 101 ? 15.357 10.866 -9.302 1.00 72.31 101 VAL A CA 1
ATOM 767 C C . VAL A 1 101 ? 15.245 10.520 -7.819 1.00 72.31 101 VAL A C 1
ATOM 769 O O . VAL A 1 101 ? 15.538 11.351 -6.963 1.00 72.31 101 VAL A O 1
ATOM 772 N N . PHE A 1 102 ? 14.892 9.277 -7.512 1.00 66.88 102 PHE A N 1
ATOM 773 C CA . PHE A 1 102 ? 14.766 8.779 -6.149 1.00 66.88 102 PHE A CA 1
ATOM 774 C C . PHE A 1 102 ? 16.106 8.739 -5.397 1.00 66.88 102 PHE A C 1
ATOM 776 O O . PHE A 1 102 ? 16.159 9.103 -4.222 1.00 66.88 102 PHE A O 1
ATOM 783 N N . SER A 1 103 ? 17.203 8.385 -6.073 1.00 65.25 103 SER A N 1
ATOM 784 C CA . SER A 1 103 ? 18.550 8.357 -5.487 1.00 65.25 103 SER A CA 1
ATOM 785 C C . SER A 1 103 ? 19.020 9.735 -5.016 1.00 65.25 103 SER A C 1
ATOM 787 O O . SER A 1 103 ? 19.746 9.820 -4.030 1.00 65.25 103 SER A O 1
ATOM 789 N N . ARG A 1 104 ? 18.540 10.822 -5.643 1.00 67.06 104 ARG A N 1
ATOM 790 C CA . AR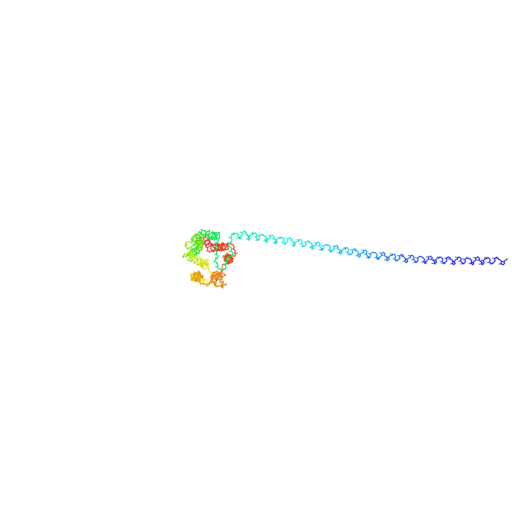G A 1 104 ? 18.827 12.204 -5.220 1.00 67.06 104 ARG A CA 1
ATOM 791 C C . ARG A 1 104 ? 18.290 12.518 -3.821 1.00 67.06 104 ARG A C 1
ATOM 793 O O . ARG A 1 104 ? 18.843 13.376 -3.136 1.00 67.06 104 ARG A O 1
ATOM 800 N N . PHE A 1 105 ? 17.218 11.848 -3.409 1.00 65.38 105 PHE A N 1
ATOM 801 C CA . PHE A 1 105 ? 16.582 12.039 -2.105 1.00 65.38 105 PHE A CA 1
ATOM 802 C C . PHE A 1 105 ? 16.966 10.956 -1.086 1.00 65.38 105 PHE A C 1
ATOM 804 O O . PHE A 1 105 ? 16.589 11.059 0.081 1.00 65.38 105 PHE A O 1
ATOM 811 N N . MET A 1 106 ? 17.727 9.940 -1.508 1.00 64.12 106 MET A N 1
ATOM 812 C CA . MET A 1 106 ? 18.142 8.815 -0.676 1.00 64.12 106 MET A CA 1
ATOM 813 C C . MET A 1 106 ? 19.523 9.063 -0.065 1.00 64.12 106 MET A C 1
ATOM 815 O O . MET A 1 106 ? 20.438 9.562 -0.719 1.00 64.12 106 MET A O 1
ATOM 819 N N . ASN A 1 107 ? 19.714 8.655 1.189 1.00 59.72 107 ASN A N 1
ATOM 820 C CA . ASN A 1 107 ? 21.061 8.561 1.744 1.00 59.72 107 ASN A CA 1
ATOM 821 C C . ASN A 1 107 ? 21.861 7.454 1.045 1.00 59.72 107 ASN A C 1
ATOM 823 O O . ASN A 1 107 ? 21.317 6.415 0.671 1.00 59.72 107 ASN A O 1
ATOM 827 N N . GLY A 1 108 ? 23.178 7.642 0.931 1.00 59.31 108 GLY A N 1
ATOM 828 C CA . GLY A 1 108 ? 24.074 6.569 0.505 1.00 59.31 108 GLY A CA 1
ATOM 829 C C . GLY A 1 108 ? 23.915 5.333 1.397 1.00 59.31 108 GLY A C 1
ATOM 830 O O . GLY A 1 108 ? 23.682 5.459 2.603 1.00 59.31 108 GLY A O 1
ATOM 831 N N . ARG A 1 109 ? 24.040 4.136 0.805 1.00 56.62 109 ARG A N 1
ATOM 832 C CA . ARG A 1 109 ? 23.893 2.863 1.525 1.00 56.62 109 ARG A CA 1
ATOM 833 C C . ARG A 1 109 ? 24.798 2.865 2.752 1.00 56.62 109 ARG A C 1
ATOM 835 O O . ARG A 1 109 ? 26.015 3.014 2.646 1.00 56.62 109 ARG A O 1
ATOM 842 N N . VAL A 1 110 ? 24.187 2.723 3.921 1.00 53.88 110 VAL A N 1
ATOM 843 C CA . VAL A 1 110 ? 24.908 2.914 5.173 1.00 53.88 110 VAL A CA 1
ATOM 844 C C . VAL A 1 110 ? 25.822 1.712 5.421 1.00 53.88 110 VAL A C 1
ATOM 846 O O . VAL A 1 110 ? 25.355 0.574 5.335 1.00 53.88 110 VAL A O 1
ATOM 849 N N . PRO A 1 111 ? 27.126 1.930 5.691 1.00 51.72 111 PRO A N 1
ATOM 850 C CA . PRO A 1 111 ? 28.043 0.847 6.024 1.00 51.72 111 PRO A CA 1
ATOM 851 C C . PRO A 1 111 ? 27.512 0.060 7.219 1.00 51.72 111 PRO A C 1
ATOM 853 O O . PRO A 1 111 ? 26.960 0.656 8.140 1.00 51.72 111 PRO A O 1
ATOM 856 N N . SER A 1 112 ? 27.750 -1.252 7.266 1.00 49.41 112 SER A N 1
ATOM 857 C CA . SER A 1 112 ? 27.268 -2.129 8.349 1.00 49.41 112 SER A CA 1
ATOM 858 C C . SER A 1 112 ? 27.700 -1.701 9.763 1.00 49.41 112 SER A C 1
ATOM 860 O O . SER A 1 112 ? 27.168 -2.206 10.742 1.00 49.41 112 SER A O 1
ATOM 862 N N . SER A 1 113 ? 28.658 -0.776 9.879 1.00 43.88 113 SER A N 1
ATOM 863 C CA . SER A 1 113 ? 29.168 -0.201 11.127 1.00 43.88 113 SER A CA 1
ATOM 864 C C . SER A 1 113 ? 28.498 1.113 11.558 1.00 43.88 113 SER A C 1
ATOM 866 O O . SER A 1 113 ? 28.871 1.661 12.596 1.00 43.88 113 SER A O 1
ATOM 868 N N . LYS A 1 114 ? 27.551 1.663 10.785 1.00 49.25 114 LYS A N 1
ATOM 869 C CA . LYS A 1 114 ? 26.879 2.940 11.084 1.00 49.25 114 LYS A CA 1
ATOM 870 C C . LYS A 1 114 ? 25.357 2.776 11.072 1.00 49.25 114 LYS A C 1
ATOM 872 O O . LYS A 1 114 ? 24.807 2.005 10.294 1.00 49.25 114 LYS A O 1
ATOM 877 N N . ARG A 1 115 ? 24.659 3.517 11.940 1.00 52.06 115 ARG A N 1
ATOM 878 C CA . ARG A 1 115 ? 23.187 3.561 11.948 1.00 52.06 115 ARG A CA 1
ATOM 879 C C . ARG A 1 115 ? 22.694 4.327 10.724 1.00 52.06 115 ARG A C 1
ATOM 881 O O . ARG A 1 115 ? 23.278 5.352 10.368 1.00 52.06 115 ARG A O 1
ATOM 888 N N . TYR A 1 116 ? 21.606 3.848 10.119 1.00 60.22 116 TYR A N 1
ATOM 889 C CA . TYR A 1 116 ? 20.903 4.603 9.089 1.00 60.22 116 TYR A CA 1
ATOM 890 C C . TYR A 1 116 ? 20.517 5.983 9.626 1.00 60.22 116 TYR A C 1
ATOM 892 O O . TYR A 1 116 ? 19.862 6.096 10.663 1.00 60.22 116 TYR A O 1
ATOM 900 N N . ARG A 1 117 ? 21.009 7.031 8.963 1.00 64.19 117 ARG A N 1
ATOM 901 C CA . ARG A 1 117 ? 20.795 8.425 9.345 1.00 64.19 117 ARG A CA 1
ATOM 902 C C . ARG A 1 117 ? 19.878 9.031 8.303 1.00 64.19 117 ARG A C 1
ATOM 904 O O . ARG A 1 117 ? 20.309 9.155 7.171 1.00 64.19 117 ARG A O 1
ATOM 911 N N . LEU A 1 118 ? 18.664 9.388 8.701 1.00 68.56 118 LEU A N 1
ATOM 912 C CA . LEU A 1 118 ? 17.659 9.959 7.809 1.00 68.56 118 LEU A CA 1
ATOM 913 C C . LEU A 1 118 ? 18.111 11.324 7.264 1.00 68.56 118 LEU A C 1
ATOM 915 O O . LEU A 1 118 ? 18.811 12.074 7.958 1.00 68.56 118 LEU A O 1
ATOM 919 N N . THR A 1 119 ? 17.714 11.643 6.028 1.00 74.69 119 THR A N 1
ATOM 920 C CA . THR A 1 119 ? 17.853 13.001 5.475 1.00 74.69 119 THR A CA 1
ATOM 921 C C . THR A 1 119 ? 16.855 13.958 6.133 1.00 74.69 119 THR A C 1
ATOM 923 O O . THR A 1 119 ? 15.868 13.536 6.738 1.00 74.69 119 THR A O 1
ATOM 926 N N . ASP A 1 120 ? 17.069 15.267 5.975 1.00 80.62 120 ASP A N 1
ATOM 927 C CA . ASP A 1 120 ? 16.073 16.269 6.375 1.00 80.62 120 ASP A CA 1
ATOM 928 C C . ASP A 1 120 ? 14.733 16.078 5.641 1.00 80.62 120 ASP A C 1
ATOM 930 O O . ASP A 1 120 ? 13.677 16.276 6.239 1.00 80.62 120 ASP A O 1
ATOM 934 N N . TYR A 1 121 ? 14.762 15.629 4.380 1.00 83.44 121 TYR A N 1
ATOM 935 C CA . TYR A 1 121 ? 13.555 15.321 3.607 1.00 83.44 121 TYR A CA 1
ATOM 936 C C . TYR A 1 121 ? 12.809 14.107 4.167 1.00 83.44 121 TYR A C 1
ATOM 938 O O . TYR A 1 121 ? 11.591 14.155 4.306 1.00 83.44 121 TYR A O 1
ATOM 946 N N . GLU A 1 122 ? 13.521 13.034 4.522 1.00 82.50 122 GLU A N 1
ATOM 947 C CA . GLU A 1 122 ? 12.925 11.835 5.129 1.00 82.50 122 GLU A CA 1
ATOM 948 C C . GLU A 1 122 ? 12.329 12.151 6.507 1.00 82.50 122 GLU A C 1
ATOM 950 O O . GLU A 1 122 ? 11.220 11.719 6.815 1.00 82.50 122 GLU A O 1
ATOM 955 N N . HIS A 1 123 ? 13.011 12.973 7.311 1.00 83.62 123 HIS A N 1
ATOM 956 C CA . HIS A 1 123 ? 12.474 13.467 8.578 1.00 83.62 123 HIS A CA 1
ATOM 957 C C . HIS A 1 123 ? 11.194 14.295 8.391 1.00 83.62 123 HIS A C 1
ATOM 959 O O . HIS A 1 123 ? 10.206 14.062 9.093 1.00 83.62 123 HIS A O 1
ATOM 965 N N . ALA A 1 124 ? 11.191 15.230 7.437 1.00 86.94 124 ALA A N 1
ATOM 966 C CA . ALA A 1 124 ? 10.017 16.039 7.126 1.00 86.94 124 ALA A CA 1
ATOM 967 C C . ALA A 1 124 ? 8.849 15.177 6.620 1.00 86.94 124 ALA A C 1
ATOM 969 O O . ALA A 1 124 ? 7.724 15.350 7.084 1.00 86.94 124 ALA A O 1
ATOM 970 N N . ALA A 1 125 ? 9.112 14.215 5.731 1.00 89.12 125 ALA A N 1
ATOM 971 C CA . ALA A 1 125 ? 8.101 13.307 5.195 1.00 89.12 125 ALA A CA 1
ATOM 972 C C . ALA A 1 125 ? 7.490 12.416 6.286 1.00 89.12 125 ALA A C 1
ATOM 974 O O . ALA A 1 125 ? 6.267 12.314 6.376 1.00 89.12 125 ALA A O 1
ATOM 975 N N . ASN A 1 126 ? 8.308 11.828 7.164 1.00 89.38 126 ASN A N 1
ATOM 976 C CA . ASN A 1 126 ? 7.816 11.025 8.287 1.00 89.38 126 ASN A CA 1
ATOM 977 C C . ASN A 1 126 ? 6.933 11.852 9.234 1.00 89.38 126 ASN A C 1
ATOM 979 O O . ASN A 1 126 ? 5.881 11.388 9.671 1.00 89.38 126 ASN A O 1
ATOM 983 N N . CYS A 1 127 ? 7.336 13.093 9.520 1.00 89.69 127 CYS A N 1
ATOM 984 C CA . CYS A 1 127 ? 6.567 14.006 10.358 1.00 89.69 127 CYS A CA 1
ATOM 985 C C . CYS A 1 127 ? 5.245 14.425 9.695 1.00 89.69 127 CYS A C 1
ATOM 987 O O . CYS A 1 127 ? 4.201 14.399 10.344 1.00 89.69 127 CYS A O 1
ATOM 989 N N . ALA A 1 128 ? 5.281 14.805 8.414 1.00 90.56 128 ALA A N 1
ATOM 990 C CA . ALA A 1 128 ? 4.116 15.285 7.675 1.00 90.56 128 ALA A CA 1
ATOM 991 C C . ALA A 1 128 ? 3.074 14.180 7.464 1.00 90.56 128 ALA A C 1
ATOM 993 O O . ALA A 1 128 ? 1.886 14.413 7.677 1.00 90.56 128 ALA A O 1
ATOM 994 N N . THR A 1 129 ? 3.521 12.974 7.099 1.00 92.00 129 THR A N 1
ATOM 995 C CA . THR A 1 129 ? 2.633 11.837 6.813 1.00 92.00 129 THR A CA 1
ATOM 996 C C . THR A 1 129 ? 1.773 11.447 8.005 1.00 92.00 129 THR A C 1
ATOM 998 O O . THR A 1 129 ? 0.590 11.235 7.799 1.00 92.00 129 THR A O 1
ATOM 1001 N N . HIS A 1 130 ? 2.295 11.407 9.237 1.00 91.19 130 HIS A N 1
ATOM 1002 C CA . HIS A 1 130 ? 1.468 11.176 10.436 1.00 91.19 130 HIS A CA 1
ATOM 1003 C C . HIS A 1 130 ? 0.830 12.455 10.987 1.00 91.19 130 HIS A C 1
ATOM 1005 O O . HIS A 1 130 ? -0.308 12.418 11.451 1.00 91.19 130 HIS A O 1
ATOM 1011 N N . GLY A 1 131 ? 1.524 13.597 10.903 1.00 91.06 131 GLY A N 1
ATOM 1012 C CA . GLY A 1 131 ? 1.032 14.870 11.436 1.00 91.06 131 GLY A CA 1
ATOM 1013 C C . GLY A 1 131 ? -0.282 15.310 10.791 1.00 91.06 131 GLY A C 1
ATOM 1014 O O . GLY A 1 131 ? -1.161 15.828 11.478 1.00 91.06 131 GLY A O 1
ATOM 1015 N N . LEU A 1 132 ? -0.448 15.023 9.496 1.00 92.88 132 LEU A N 1
ATOM 1016 C CA . LEU A 1 132 ? -1.675 15.282 8.745 1.00 92.88 132 LEU A CA 1
ATOM 1017 C C . LEU A 1 132 ? -2.903 14.554 9.322 1.00 92.88 132 LEU A C 1
ATOM 1019 O O . LEU A 1 132 ? -4.006 15.090 9.254 1.00 92.88 132 LEU A O 1
ATOM 1023 N N . TRP A 1 133 ? -2.727 13.376 9.930 1.00 93.50 133 TRP A N 1
ATOM 1024 C CA . TRP A 1 133 ? -3.829 12.551 10.444 1.00 93.50 133 TRP A CA 1
ATOM 1025 C C . TRP A 1 133 ? -4.185 12.813 11.909 1.00 93.50 133 TRP A C 1
ATOM 1027 O O . TRP A 1 133 ? -5.189 12.289 12.389 1.00 93.50 133 TRP A O 1
ATOM 1037 N N . ILE A 1 134 ? -3.440 13.671 12.615 1.00 94.75 134 ILE A N 1
ATOM 1038 C CA . ILE A 1 134 ? -3.747 14.016 14.011 1.00 94.75 134 ILE A CA 1
ATOM 1039 C C . ILE A 1 134 ? -5.140 14.650 14.114 1.00 94.75 134 ILE A C 1
ATOM 1041 O O . ILE A 1 134 ? -5.982 14.143 14.852 1.00 94.75 134 ILE A O 1
ATOM 1045 N N . ILE A 1 135 ? -5.416 15.709 13.346 1.00 94.06 135 ILE A N 1
ATOM 1046 C CA . ILE A 1 135 ? -6.719 16.396 13.393 1.00 94.06 135 ILE A CA 1
ATOM 1047 C C . ILE A 1 135 ? -7.858 15.459 12.944 1.00 94.06 135 ILE A C 1
ATOM 1049 O O . ILE A 1 135 ? -8.806 15.306 13.716 1.00 94.06 135 ILE A O 1
ATOM 1053 N N . PRO A 1 136 ? -7.775 14.771 11.783 1.00 93.75 136 PRO A N 1
ATOM 1054 C CA . PRO A 1 136 ? -8.775 13.778 11.393 1.00 93.75 136 PRO A CA 1
ATOM 1055 C C . PRO A 1 136 ? -9.024 12.695 12.448 1.00 93.75 136 PRO A C 1
ATOM 1057 O O . PRO A 1 136 ? -10.175 12.338 12.669 1.00 93.75 136 PRO A O 1
ATOM 1060 N N . SER A 1 137 ? -7.986 12.199 13.134 1.00 95.56 137 SER A N 1
ATOM 1061 C CA . SER A 1 137 ? -8.159 11.175 14.175 1.00 95.56 137 SER A CA 1
ATOM 1062 C C . SER A 1 137 ? -8.921 11.685 15.399 1.00 95.56 137 SER A C 1
ATOM 1064 O O . SER A 1 137 ? -9.796 10.984 15.901 1.00 95.56 137 SER A O 1
ATOM 1066 N N . LEU A 1 138 ? -8.638 12.915 15.846 1.00 95.75 138 LEU A N 1
ATOM 1067 C CA . LEU A 1 138 ? -9.314 13.535 16.989 1.00 95.75 138 LEU A CA 1
ATOM 1068 C C . LEU A 1 138 ? -10.786 13.809 16.672 1.00 95.75 138 LEU A C 1
ATOM 1070 O O . LEU A 1 138 ? -11.667 13.499 17.476 1.00 95.75 138 LEU A O 1
ATOM 1074 N N . VAL A 1 139 ? -11.054 14.352 15.481 1.00 94.88 139 VAL A N 1
ATOM 1075 C CA . VAL A 1 139 ? -12.421 14.577 14.994 1.00 94.88 139 VAL A CA 1
ATOM 1076 C C . VAL A 1 139 ? -13.145 13.243 14.845 1.00 94.88 139 VAL A C 1
ATOM 1078 O O . VAL A 1 139 ? -14.249 13.095 15.356 1.00 94.88 139 VAL A O 1
ATOM 1081 N N . GLY A 1 140 ? -12.508 12.252 14.220 1.00 94.12 140 GLY A N 1
ATOM 1082 C CA . GLY A 1 140 ? -13.082 10.928 14.021 1.00 94.12 140 GLY A CA 1
ATOM 1083 C C . GLY A 1 140 ? -13.463 10.255 15.338 1.00 94.12 140 GLY A C 1
ATOM 1084 O O . GLY A 1 140 ? -14.597 9.796 15.475 1.00 94.12 140 GLY A O 1
ATOM 1085 N N . GLY A 1 141 ? -12.558 10.236 16.321 1.00 94.62 141 GLY A N 1
ATOM 1086 C CA . GLY A 1 141 ? -12.840 9.700 17.656 1.00 94.62 141 GLY A CA 1
ATOM 1087 C C . GLY A 1 141 ? -13.979 10.442 18.361 1.00 94.62 141 GLY A C 1
ATOM 1088 O O . GLY A 1 141 ? -14.853 9.809 18.949 1.00 94.62 141 GLY A O 1
ATOM 1089 N N . SER A 1 142 ? -14.024 11.772 18.231 1.00 95.44 142 SER A N 1
ATOM 1090 C CA . SER A 1 142 ? -15.113 12.591 18.783 1.00 95.44 142 SER A CA 1
ATOM 1091 C C . SER A 1 142 ? -16.460 12.261 18.134 1.00 95.44 142 SER A C 1
ATOM 1093 O O . SER A 1 142 ? -17.455 12.110 18.835 1.00 95.44 142 SER A O 1
ATOM 1095 N N . VAL A 1 143 ? -16.494 12.089 16.808 1.00 95.06 143 VAL A N 1
ATOM 1096 C CA . VAL A 1 143 ? -17.704 11.691 16.069 1.00 95.06 143 VAL A CA 1
ATOM 1097 C C . VAL A 1 143 ? -18.216 10.335 16.552 1.00 95.06 143 VAL A C 1
ATOM 1099 O O . VAL A 1 143 ? -19.406 10.209 16.820 1.00 95.06 143 VAL A O 1
ATOM 1102 N N . LEU A 1 144 ? -17.338 9.340 16.721 1.00 95.31 144 LEU A N 1
ATOM 1103 C CA . LEU A 1 144 ? -17.752 8.031 17.238 1.00 95.31 144 LEU A CA 1
ATOM 1104 C C . LEU A 1 144 ? -18.340 8.131 18.649 1.00 95.31 144 LEU A C 1
ATOM 1106 O O . LEU A 1 144 ? -19.325 7.464 18.946 1.00 95.31 144 LEU A O 1
ATOM 1110 N N . TYR A 1 145 ? -17.758 8.976 19.502 1.00 95.31 145 TYR A N 1
ATOM 1111 C CA . TYR A 1 145 ? -18.250 9.189 20.860 1.00 95.31 145 TYR A CA 1
ATOM 1112 C C . TYR A 1 145 ? -19.626 9.870 20.876 1.00 95.31 145 TYR A C 1
ATOM 1114 O O . TYR A 1 145 ? -20.529 9.400 21.557 1.00 95.31 145 TYR A O 1
ATOM 1122 N N . PHE A 1 146 ? -19.832 10.936 20.100 1.00 93.81 146 PHE A N 1
ATOM 1123 C CA . PHE A 1 146 ? -21.122 11.639 20.080 1.00 93.81 146 PHE A CA 1
ATOM 112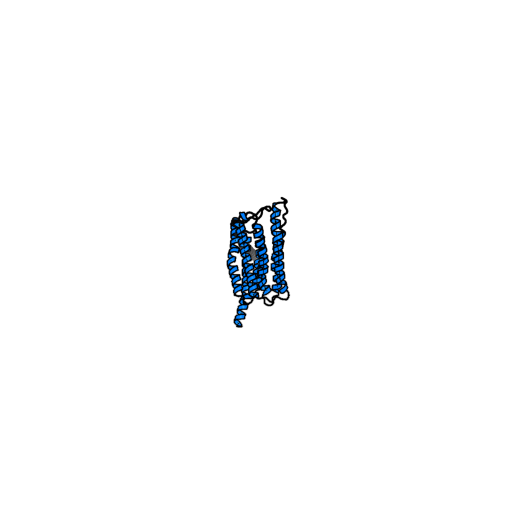4 C C . PHE A 1 146 ? -22.252 10.855 19.406 1.00 93.81 146 PHE A C 1
ATOM 1126 O O . PHE A 1 146 ? -23.413 11.110 19.703 1.00 93.81 146 PHE A O 1
ATOM 1133 N N . LEU A 1 147 ? -21.924 9.922 18.510 1.00 94.00 147 LEU A N 1
ATOM 1134 C CA . LEU A 1 147 ? -22.902 9.018 17.901 1.00 94.00 147 LEU A CA 1
ATOM 1135 C C . LEU A 1 147 ? -23.207 7.788 18.765 1.00 94.00 147 LEU A C 1
ATOM 1137 O O . LEU A 1 147 ? -24.117 7.037 18.429 1.00 94.00 147 LEU A O 1
ATOM 1141 N N . SER A 1 148 ? -22.448 7.553 19.838 1.00 93.88 148 SER A N 1
ATOM 1142 C CA . SER A 1 148 ? -22.687 6.407 20.712 1.00 93.88 148 SER A CA 1
ATOM 1143 C C . SER A 1 148 ? -23.959 6.590 21.538 1.00 93.88 148 SER A C 1
ATOM 1145 O O . SER A 1 148 ? -24.175 7.645 22.135 1.00 93.88 148 SER A O 1
ATOM 1147 N N . VAL A 1 149 ? -24.789 5.548 21.574 1.00 92.00 149 VAL A N 1
ATOM 1148 C CA . VAL A 1 149 ? -26.075 5.559 22.295 1.00 92.00 149 VAL A CA 1
ATOM 1149 C C . VAL A 1 149 ? -25.971 4.916 23.676 1.00 92.00 149 VAL A C 1
ATOM 1151 O O . VAL A 1 149 ? -26.583 5.382 24.637 1.00 92.00 149 VAL A O 1
ATOM 1154 N N . ASP A 1 150 ? -25.130 3.889 23.810 1.00 90.19 150 ASP A N 1
ATOM 1155 C CA . ASP A 1 150 ? -24.925 3.155 25.055 1.00 90.19 150 ASP A CA 1
ATOM 1156 C C . ASP A 1 150 ? -23.509 3.333 25.631 1.00 90.19 150 ASP A C 1
ATOM 1158 O O . ASP A 1 150 ? -22.558 3.740 24.956 1.00 90.19 150 ASP A O 1
ATOM 1162 N N . GLN A 1 151 ? -23.356 3.003 26.917 1.00 93.62 151 GLN A N 1
ATOM 1163 C CA . GLN A 1 151 ? -22.088 3.162 27.636 1.00 93.62 151 GLN A CA 1
ATOM 1164 C C . GLN A 1 151 ? -20.954 2.302 27.059 1.00 93.62 151 GLN A C 1
ATOM 1166 O O . GLN A 1 151 ? -19.789 2.700 27.133 1.00 93.62 151 GLN A O 1
ATOM 1171 N N . TRP A 1 152 ? -21.267 1.140 26.483 1.00 91.62 152 TRP A N 1
ATOM 1172 C CA . TRP A 1 152 ? -20.270 0.247 25.897 1.00 91.62 152 TRP A CA 1
ATOM 1173 C C . TRP A 1 152 ? -19.798 0.760 24.538 1.00 91.62 152 TRP A C 1
ATOM 1175 O O . TRP A 1 152 ? -18.592 0.730 24.279 1.00 91.62 152 TRP A O 1
ATOM 1185 N N . GLN A 1 153 ? -20.703 1.293 23.712 1.00 93.81 153 GLN A N 1
ATOM 1186 C CA . GLN A 1 153 ? -20.348 2.013 22.487 1.00 93.81 153 GLN A CA 1
ATOM 1187 C C . GLN A 1 153 ? -19.492 3.242 22.802 1.00 93.81 153 GLN A C 1
ATOM 1189 O O . GLN A 1 153 ? -18.450 3.427 22.172 1.00 93.81 153 GLN A O 1
ATOM 1194 N N . ALA A 1 154 ? -19.865 4.030 23.815 1.00 94.69 154 ALA A N 1
ATOM 1195 C CA . ALA A 1 154 ? -19.103 5.206 24.231 1.00 94.69 154 ALA A CA 1
ATOM 1196 C C . ALA A 1 154 ? -17.685 4.835 24.696 1.00 94.69 154 ALA A C 1
ATOM 1198 O O . ALA A 1 154 ? -16.703 5.466 24.294 1.00 94.69 154 ALA A O 1
ATOM 1199 N N . ALA A 1 155 ? -17.559 3.778 25.506 1.00 95.31 155 ALA A N 1
ATOM 1200 C CA . ALA A 1 155 ? -16.271 3.278 25.978 1.00 95.31 155 ALA A CA 1
ATOM 1201 C C . ALA A 1 155 ? -15.397 2.752 24.827 1.00 95.31 155 ALA A C 1
ATOM 1203 O O . ALA A 1 155 ? -14.211 3.080 24.755 1.00 95.31 155 ALA A O 1
ATOM 1204 N N . ALA A 1 156 ? -15.977 1.978 23.906 1.00 95.19 156 ALA A N 1
ATOM 1205 C CA . ALA A 1 156 ? -15.281 1.467 22.729 1.00 95.19 156 ALA A CA 1
ATOM 1206 C C . ALA A 1 156 ? -14.812 2.599 21.799 1.00 95.19 156 ALA A C 1
ATOM 1208 O O . ALA A 1 156 ? -13.659 2.596 21.360 1.00 95.19 156 ALA A O 1
ATOM 1209 N N . ALA A 1 157 ? -15.676 3.587 21.543 1.00 95.69 157 ALA A N 1
ATOM 1210 C CA . ALA A 1 157 ? -15.364 4.768 20.745 1.00 95.69 157 ALA A CA 1
ATOM 1211 C C . ALA A 1 157 ? -14.229 5.591 21.367 1.00 95.69 157 ALA A C 1
ATOM 1213 O O . ALA A 1 157 ? -13.285 5.966 20.669 1.00 95.69 157 ALA A O 1
ATOM 1214 N N . TRP A 1 158 ? -14.287 5.823 22.682 1.00 95.69 158 TRP A N 1
ATOM 1215 C CA . TRP A 1 158 ? -13.247 6.549 23.406 1.00 95.69 158 TRP A CA 1
ATOM 1216 C C . TRP A 1 158 ? -11.904 5.817 23.356 1.00 95.69 158 TRP A C 1
ATOM 1218 O O . TRP A 1 158 ? -10.889 6.430 23.028 1.00 95.69 158 TRP A O 1
ATOM 1228 N N . LEU A 1 159 ? -11.889 4.507 23.626 1.00 96.25 159 LEU A N 1
ATOM 1229 C CA . LEU A 1 159 ? -10.651 3.728 23.668 1.00 96.25 159 LEU A CA 1
ATOM 1230 C C . LEU A 1 159 ? -9.997 3.635 22.285 1.00 96.25 159 LEU A C 1
ATOM 1232 O O . LEU A 1 159 ? -8.787 3.834 22.157 1.00 96.25 159 LEU A O 1
ATOM 1236 N N . TYR A 1 160 ? -10.801 3.403 21.244 1.00 97.00 160 TYR A N 1
ATOM 1237 C CA . TYR A 1 160 ? -10.329 3.405 19.863 1.00 97.00 160 TYR A CA 1
ATOM 1238 C C . TYR A 1 160 ? -9.825 4.787 19.426 1.00 97.00 160 TYR A C 1
ATOM 1240 O O . TYR A 1 160 ? -8.711 4.895 18.912 1.00 97.00 160 TYR A O 1
ATOM 1248 N N . GLY A 1 161 ? -10.600 5.849 19.675 1.00 96.44 161 GLY A N 1
ATOM 1249 C CA . GLY A 1 161 ? -10.226 7.222 19.332 1.00 96.44 161 GLY A CA 1
ATOM 1250 C C . GLY A 1 161 ? -8.944 7.676 20.034 1.00 96.44 161 GLY A C 1
ATOM 1251 O O . GLY A 1 161 ? -8.043 8.211 19.388 1.00 96.44 161 GLY A O 1
ATOM 1252 N N . ALA A 1 162 ? -8.811 7.388 21.332 1.00 96.06 162 ALA A N 1
ATOM 1253 C CA . ALA A 1 162 ? -7.606 7.685 22.103 1.00 96.06 162 ALA A CA 1
ATOM 1254 C C . ALA A 1 162 ? -6.382 6.917 21.576 1.00 96.06 162 ALA A C 1
ATOM 1256 O O . ALA A 1 162 ? -5.308 7.505 21.430 1.00 96.06 162 ALA A O 1
ATOM 1257 N N . GLY A 1 163 ? -6.540 5.632 21.237 1.00 96.00 163 GLY A N 1
ATOM 1258 C CA . GLY A 1 163 ? -5.479 4.831 20.625 1.00 96.00 163 GLY A CA 1
ATOM 1259 C C . GLY A 1 163 ? -5.049 5.373 19.259 1.00 96.00 163 GLY A C 1
ATOM 1260 O O . GLY A 1 163 ? -3.854 5.528 19.003 1.00 96.00 163 GLY A O 1
ATOM 1261 N N . LEU A 1 164 ? -6.015 5.708 18.399 1.00 95.75 164 LEU A N 1
ATOM 1262 C CA . LEU A 1 164 ? -5.775 6.231 17.053 1.00 95.75 164 LEU A CA 1
ATOM 1263 C C . LEU A 1 164 ? -5.053 7.585 17.085 1.00 95.75 164 LEU A C 1
ATOM 1265 O O . LEU A 1 164 ? -4.033 7.765 16.417 1.00 95.75 164 LEU A O 1
ATOM 1269 N N . SER A 1 165 ? -5.536 8.529 17.894 1.00 96.12 165 SER A N 1
ATOM 1270 C CA . SER A 1 165 ? -4.877 9.827 18.054 1.00 96.12 165 SER A CA 1
ATOM 1271 C C . SER A 1 165 ? -3.519 9.697 18.738 1.00 96.12 165 SER A C 1
ATOM 1273 O O . SER A 1 165 ? -2.555 10.331 18.306 1.00 96.12 165 SER A O 1
ATOM 1275 N N . GLY A 1 166 ? -3.404 8.838 19.754 1.00 93.81 166 GLY A N 1
ATOM 1276 C CA . GLY A 1 166 ? -2.145 8.559 20.443 1.00 93.81 166 GLY A CA 1
ATOM 1277 C C . GLY A 1 166 ? -1.059 8.024 19.505 1.00 93.81 166 GLY A C 1
ATOM 1278 O O . GLY A 1 166 ? 0.092 8.463 19.590 1.00 93.81 166 GLY A O 1
ATOM 1279 N N . LEU A 1 167 ? -1.416 7.147 18.562 1.00 94.75 167 LEU A N 1
ATOM 1280 C CA . LEU A 1 167 ? -0.504 6.632 17.536 1.00 94.75 167 LEU A CA 1
ATOM 1281 C C . LEU A 1 167 ? 0.082 7.758 16.670 1.00 94.75 167 LEU A C 1
ATOM 1283 O O . LEU A 1 167 ? 1.305 7.864 16.529 1.00 94.75 167 LEU A O 1
ATOM 1287 N N . PHE A 1 168 ? -0.770 8.615 16.097 1.00 94.50 168 PHE A N 1
ATOM 1288 C CA . PHE A 1 168 ? -0.302 9.689 15.218 1.00 94.50 168 PHE A CA 1
ATOM 1289 C C . PHE A 1 168 ? 0.478 10.756 15.987 1.00 94.50 168 PHE A C 1
ATOM 1291 O O . PHE A 1 168 ? 1.566 11.138 15.559 1.00 94.50 168 PHE A O 1
ATOM 1298 N N . ILE A 1 169 ? -0.015 11.174 17.157 1.00 93.88 169 ILE A N 1
ATOM 1299 C CA . ILE A 1 169 ? 0.649 12.179 17.996 1.00 93.88 169 ILE A CA 1
ATOM 1300 C C . ILE A 1 169 ? 2.031 11.691 18.435 1.00 93.88 169 ILE A C 1
ATOM 1302 O O . ILE A 1 169 ? 3.015 12.408 18.250 1.00 93.88 169 ILE A O 1
ATOM 1306 N N . SER A 1 170 ? 2.133 10.477 18.984 1.00 90.62 170 SER A N 1
ATOM 1307 C CA . SER A 1 170 ? 3.413 9.947 19.471 1.00 90.62 170 SER A CA 1
ATOM 1308 C C . SER A 1 170 ? 4.451 9.837 18.351 1.00 90.62 170 SER A C 1
ATOM 1310 O O . SER A 1 170 ? 5.583 10.291 18.527 1.00 90.62 170 SER A O 1
ATOM 1312 N N . SER A 1 171 ? 4.068 9.315 17.180 1.00 89.88 171 SER A N 1
ATOM 1313 C CA . SER A 1 171 ? 4.967 9.201 16.025 1.00 89.88 171 SER A CA 1
ATOM 1314 C C . SER A 1 171 ? 5.416 10.570 15.497 1.00 89.88 171 SER A C 1
ATOM 1316 O O . SER A 1 171 ? 6.613 10.796 15.290 1.00 89.88 171 SER A O 1
ATOM 1318 N N . THR A 1 172 ? 4.495 11.529 15.348 1.00 90.88 172 THR A N 1
ATOM 1319 C CA . THR A 1 172 ? 4.835 12.887 14.896 1.00 90.88 172 THR A CA 1
ATOM 1320 C C . THR A 1 172 ? 5.750 13.598 15.888 1.00 90.88 172 THR A C 1
ATOM 1322 O O . THR A 1 172 ? 6.743 14.205 15.472 1.00 90.88 172 THR A O 1
ATOM 1325 N N . LEU A 1 173 ? 5.473 13.499 17.192 1.00 87.88 173 LEU A N 1
ATOM 1326 C CA . LEU A 1 173 ? 6.330 14.070 18.233 1.00 87.88 173 LEU A CA 1
ATOM 1327 C C . LEU A 1 173 ? 7.733 13.466 18.177 1.00 87.88 173 LEU A C 1
ATOM 1329 O O . LEU A 1 173 ? 8.715 14.209 18.181 1.00 87.88 173 LEU A O 1
ATOM 1333 N N . PHE A 1 174 ? 7.841 12.143 18.051 1.00 84.12 174 PHE A N 1
ATOM 1334 C CA . PHE A 1 174 ? 9.130 11.471 17.931 1.00 84.12 174 PHE A CA 1
ATOM 1335 C C . PHE A 1 174 ? 9.933 11.963 16.726 1.00 84.12 174 PHE A C 1
ATOM 1337 O O . PHE A 1 174 ? 11.075 12.396 16.898 1.00 84.12 174 PHE A O 1
ATOM 1344 N N . HIS A 1 175 ? 9.349 11.960 15.523 1.00 82.19 175 HIS A N 1
ATOM 1345 C CA . HIS A 1 175 ? 10.057 12.406 14.316 1.00 82.19 175 HIS A CA 1
ATOM 1346 C C . HIS A 1 175 ? 10.414 13.897 14.374 1.00 82.19 175 HIS A C 1
ATOM 1348 O O . HIS A 1 175 ? 11.500 14.283 13.937 1.00 82.19 175 HIS A O 1
ATOM 1354 N N . THR A 1 176 ? 9.572 14.729 14.993 1.00 85.00 176 THR A N 1
ATOM 1355 C CA . THR A 1 176 ? 9.853 16.160 15.208 1.00 85.00 176 THR A CA 1
ATOM 1356 C C . THR A 1 176 ? 11.034 16.368 16.156 1.00 85.00 176 THR A C 1
ATOM 1358 O O . THR A 1 176 ? 11.961 17.122 15.840 1.00 85.00 176 THR A O 1
ATOM 1361 N N . VAL A 1 177 ? 11.045 15.672 17.299 1.00 80.25 177 VAL A N 1
ATOM 1362 C CA . VAL A 1 177 ? 12.146 15.721 18.275 1.00 80.25 177 VAL A CA 1
ATOM 1363 C C . VAL A 1 177 ? 13.437 15.195 17.643 1.00 80.25 177 VAL A C 1
ATOM 1365 O O . VAL A 1 177 ? 14.484 15.835 17.763 1.00 80.25 177 VAL A O 1
ATOM 1368 N N . ALA A 1 178 ? 13.355 14.081 16.907 1.00 74.56 178 ALA A N 1
ATOM 1369 C CA . ALA A 1 178 ? 14.471 13.472 16.188 1.00 74.56 178 ALA A CA 1
ATOM 1370 C C . ALA A 1 178 ? 15.099 14.409 15.146 1.00 74.56 178 ALA A C 1
ATOM 1372 O O . ALA A 1 178 ? 16.317 14.357 14.934 1.00 74.56 178 ALA A O 1
ATOM 1373 N N . TRP A 1 179 ? 14.276 15.243 14.507 1.00 74.19 179 TRP A N 1
ATOM 1374 C CA . TRP A 1 179 ? 14.688 16.165 13.456 1.00 74.19 179 TRP A CA 1
ATOM 1375 C C . TRP A 1 179 ? 15.251 17.480 14.004 1.00 74.19 179 TRP A C 1
ATOM 1377 O O . TRP A 1 179 ? 16.369 17.874 13.660 1.00 74.19 179 TRP A O 1
ATOM 1387 N N . LYS A 1 180 ? 14.492 18.175 14.858 1.00 75.12 180 LYS A N 1
ATOM 1388 C CA . LYS A 1 180 ? 14.775 19.572 15.228 1.00 75.12 180 LYS A CA 1
ATOM 1389 C C . LYS A 1 180 ? 15.576 19.717 16.517 1.00 75.12 180 LYS A C 1
ATOM 1391 O O . LYS A 1 180 ? 16.358 20.661 16.634 1.00 75.12 180 LYS A O 1
ATOM 1396 N N . ILE A 1 181 ? 15.450 18.794 17.471 1.00 68.00 181 ILE A N 1
ATOM 1397 C CA . ILE A 1 181 ? 15.973 18.996 18.829 1.00 68.00 181 ILE A CA 1
ATOM 1398 C C . ILE A 1 181 ? 17.232 18.161 19.068 1.00 68.00 181 ILE A C 1
ATOM 1400 O O . ILE A 1 181 ? 17.276 17.211 19.849 1.00 68.00 181 ILE A O 1
ATOM 1404 N N . ARG A 1 182 ? 18.310 18.555 18.380 1.00 61.38 182 ARG A N 1
ATOM 1405 C CA . ARG A 1 182 ? 19.603 17.847 18.367 1.00 61.38 182 ARG A CA 1
ATOM 1406 C C . ARG A 1 182 ? 20.243 17.689 19.759 1.00 61.38 182 ARG A C 1
ATOM 1408 O O . ARG A 1 182 ? 20.993 16.740 19.955 1.00 61.38 182 ARG A O 1
ATOM 1415 N N . HIS A 1 183 ? 19.934 18.580 20.709 1.00 62.78 183 HIS A N 1
ATOM 1416 C CA . HIS A 1 183 ? 20.456 18.553 22.084 1.00 62.78 183 HIS A CA 1
ATOM 1417 C C . HIS A 1 183 ? 19.698 17.589 23.019 1.00 62.78 183 HIS A C 1
ATOM 1419 O O . HIS A 1 183 ? 20.298 17.051 23.943 1.00 62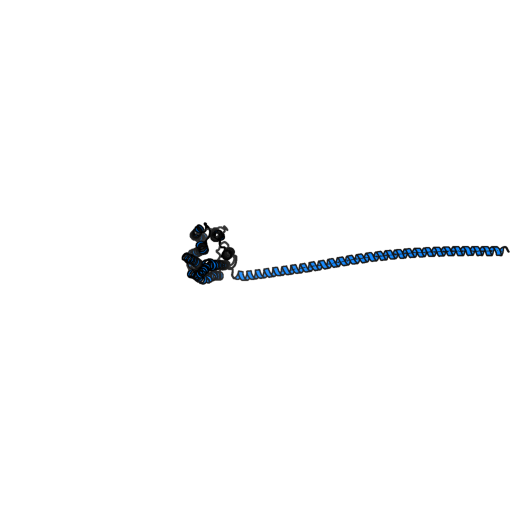.78 183 HIS A O 1
ATOM 1425 N N . LEU A 1 184 ? 18.417 17.290 22.751 1.00 56.62 184 LEU A N 1
ATOM 1426 C CA . LEU A 1 184 ? 17.637 16.282 23.493 1.00 56.62 184 LEU A CA 1
ATOM 1427 C C . LEU A 1 184 ? 17.897 14.847 23.002 1.00 56.62 184 LEU A C 1
ATOM 1429 O O . LEU A 1 184 ? 17.385 13.885 23.579 1.00 56.62 184 LEU A O 1
ATOM 1433 N N . ARG A 1 185 ? 18.731 14.685 21.963 1.00 60.88 185 ARG A N 1
ATOM 1434 C CA . ARG A 1 185 ? 19.033 13.393 21.332 1.00 60.88 185 ARG A CA 1
ATOM 1435 C C . ARG A 1 185 ? 19.752 12.398 22.257 1.00 60.88 185 ARG A C 1
ATOM 1437 O O . ARG A 1 185 ? 19.800 11.218 21.941 1.00 60.88 185 ARG A O 1
ATOM 1444 N N . GLY A 1 186 ? 20.316 12.876 23.369 1.00 59.59 186 GLY A N 1
ATOM 1445 C CA . GLY A 1 186 ? 20.956 12.048 24.393 1.00 59.59 186 GLY A CA 1
ATOM 1446 C C . GLY A 1 186 ? 19.944 11.362 25.312 1.00 59.59 186 GLY A C 1
ATOM 1447 O O . GLY A 1 186 ? 19.706 10.168 25.182 1.00 59.59 186 GLY A O 1
ATOM 1448 N N . ALA A 1 187 ? 19.341 12.111 26.240 1.00 59.53 187 ALA A N 1
ATOM 1449 C CA . ALA A 1 187 ? 18.527 11.538 27.318 1.00 59.53 187 ALA A CA 1
ATOM 1450 C C . ALA A 1 187 ? 17.061 11.241 26.933 1.00 59.53 187 ALA A C 1
ATOM 1452 O O . ALA A 1 187 ? 16.493 10.247 27.379 1.00 59.53 187 ALA A O 1
ATOM 1453 N N . ALA A 1 188 ? 16.437 12.074 26.091 1.00 60.78 188 ALA A N 1
ATOM 1454 C CA . ALA A 1 188 ? 15.003 11.964 25.785 1.00 60.78 188 ALA A CA 1
ATOM 1455 C C . ALA A 1 188 ? 14.702 11.088 24.555 1.00 60.78 188 ALA A C 1
ATOM 1457 O O . ALA A 1 188 ? 13.580 10.625 24.370 1.00 60.78 188 ALA A O 1
ATOM 1458 N N . PHE A 1 189 ? 15.700 10.850 23.703 1.00 67.25 189 PHE A N 1
ATOM 1459 C CA . PHE A 1 189 ? 15.530 10.116 22.449 1.00 67.25 189 PHE A CA 1
ATOM 1460 C C . PHE A 1 189 ? 15.208 8.622 22.623 1.00 67.25 189 PHE A C 1
ATOM 1462 O O . PHE A 1 189 ? 14.321 8.142 21.912 1.00 67.25 189 PHE A O 1
ATOM 1469 N N . PRO A 1 190 ? 15.847 7.877 23.550 1.00 63.84 190 PRO A N 1
ATOM 1470 C CA . PRO A 1 190 ? 15.481 6.483 23.803 1.00 63.84 190 PRO A CA 1
ATOM 1471 C C . PRO A 1 190 ? 14.039 6.352 24.312 1.00 63.84 190 PRO A C 1
ATOM 1473 O O . PRO A 1 190 ? 13.268 5.570 23.765 1.00 63.84 190 PRO A O 1
ATOM 1476 N N . HIS A 1 191 ? 13.645 7.216 25.254 1.00 66.56 191 HIS A N 1
ATOM 1477 C CA . HIS A 1 191 ? 12.289 7.285 25.798 1.00 66.56 191 HIS A CA 1
ATOM 1478 C C . HIS A 1 191 ? 11.244 7.599 24.718 1.00 66.56 191 HIS A C 1
ATOM 1480 O O . HIS A 1 191 ? 10.249 6.890 24.599 1.00 66.56 191 HIS A O 1
ATOM 1486 N N . ALA A 1 192 ? 11.481 8.613 23.880 1.00 69.50 192 ALA A N 1
ATOM 1487 C CA . ALA A 1 192 ? 10.572 8.957 22.787 1.00 69.50 192 ALA A CA 1
ATOM 1488 C C . ALA A 1 192 ? 10.452 7.821 21.754 1.00 69.50 192 ALA A C 1
ATOM 1490 O O . ALA A 1 192 ? 9.361 7.565 21.251 1.00 69.50 192 ALA A O 1
ATOM 1491 N N . THR A 1 193 ? 11.550 7.100 21.488 1.00 71.62 193 THR A N 1
ATOM 1492 C CA . THR A 1 193 ? 11.518 5.889 20.653 1.00 71.62 193 THR A CA 1
ATOM 1493 C C . THR A 1 193 ? 10.627 4.832 21.313 1.00 71.62 193 THR A C 1
ATOM 1495 O O . THR A 1 193 ? 9.658 4.386 20.707 1.00 71.62 193 THR A O 1
ATOM 1498 N N . CYS A 1 194 ? 10.867 4.501 22.585 1.00 75.62 194 CYS A N 1
ATOM 1499 C CA . CYS A 1 194 ? 10.060 3.532 23.331 1.00 75.62 194 CYS A CA 1
ATOM 1500 C C . CYS A 1 194 ? 8.560 3.865 23.279 1.00 75.62 194 CYS A C 1
ATOM 1502 O O . CYS A 1 194 ? 7.754 2.992 22.968 1.00 75.62 194 CYS A O 1
ATOM 1504 N N . VAL A 1 195 ? 8.186 5.128 23.512 1.00 81.38 195 VAL A N 1
ATOM 1505 C CA . VAL A 1 195 ? 6.783 5.575 23.490 1.00 81.38 195 VAL A CA 1
ATOM 1506 C C . VAL A 1 195 ? 6.118 5.292 22.141 1.00 81.38 195 VAL A C 1
ATOM 1508 O O . VAL A 1 195 ? 4.997 4.793 22.122 1.00 81.38 195 VAL A O 1
ATOM 1511 N N . THR A 1 196 ? 6.796 5.538 21.016 1.00 82.06 196 THR A N 1
ATOM 1512 C CA . THR A 1 196 ? 6.218 5.243 19.689 1.00 82.06 196 THR A CA 1
ATOM 1513 C C . THR A 1 196 ? 6.004 3.755 19.436 1.00 82.06 196 THR A C 1
ATOM 1515 O O . THR A 1 196 ? 4.973 3.365 18.898 1.00 82.06 196 THR A O 1
ATOM 1518 N N . HIS A 1 197 ? 6.939 2.910 19.866 1.00 85.31 197 HIS A N 1
ATOM 1519 C CA . HIS A 1 197 ? 6.839 1.462 19.692 1.00 85.31 197 HIS A CA 1
ATOM 1520 C C . HIS A 1 197 ? 5.779 0.837 20.615 1.00 85.31 197 HIS A C 1
ATOM 1522 O O . HIS A 1 197 ? 5.070 -0.088 20.212 1.00 85.31 197 HIS A O 1
ATOM 1528 N N . VAL A 1 198 ? 5.630 1.373 21.830 1.00 89.44 198 VAL A N 1
ATOM 1529 C CA . VAL A 1 198 ? 4.542 1.035 22.762 1.00 89.44 198 VAL A CA 1
ATOM 1530 C C . VAL A 1 198 ? 3.187 1.475 22.198 1.00 89.44 198 VAL A C 1
ATOM 1532 O O . VAL A 1 198 ? 2.225 0.711 22.258 1.00 89.44 198 VAL A O 1
ATOM 1535 N N . ALA A 1 199 ? 3.106 2.661 21.585 1.00 91.69 199 ALA A N 1
ATOM 1536 C CA . ALA A 1 199 ? 1.865 3.169 21.002 1.00 91.69 199 ALA A CA 1
ATOM 1537 C C . ALA A 1 199 ? 1.290 2.238 19.919 1.00 91.69 199 ALA A C 1
ATOM 1539 O O . ALA A 1 199 ? 0.073 2.104 19.834 1.00 91.69 199 ALA A O 1
ATOM 1540 N N . ILE A 1 200 ? 2.134 1.539 19.148 1.00 92.06 200 ILE A N 1
ATOM 1541 C CA . ILE A 1 200 ? 1.681 0.542 18.160 1.00 92.06 200 ILE A CA 1
ATOM 1542 C C . ILE A 1 200 ? 0.955 -0.625 18.849 1.00 92.06 200 ILE A C 1
ATOM 1544 O O . ILE A 1 200 ? -0.139 -0.993 18.428 1.00 92.06 200 ILE A O 1
ATOM 1548 N N . TYR A 1 201 ? 1.513 -1.177 19.934 1.00 93.44 201 TYR A N 1
ATOM 1549 C CA . TYR A 1 201 ? 0.884 -2.273 20.686 1.00 93.44 201 TYR A CA 1
ATOM 1550 C C . TYR A 1 201 ? -0.483 -1.878 21.252 1.00 93.44 201 TYR A C 1
ATOM 1552 O O . TYR A 1 201 ? -1.457 -2.622 21.120 1.00 93.44 201 TYR A O 1
ATOM 1560 N N . PHE A 1 202 ? -0.561 -0.690 21.851 1.00 94.50 202 PHE A N 1
ATOM 1561 C CA . PHE A 1 202 ? -1.810 -0.153 22.387 1.00 94.50 202 PHE A CA 1
ATOM 1562 C C . PHE A 1 202 ? -2.824 0.157 21.287 1.00 94.50 202 PHE A C 1
ATOM 1564 O O . PHE A 1 202 ? -4.009 -0.111 21.466 1.00 94.50 202 PHE A O 1
ATOM 1571 N N . PHE A 1 203 ? -2.379 0.674 20.142 1.00 95.94 203 PHE A N 1
ATOM 1572 C CA . PHE A 1 203 ? -3.263 0.946 19.016 1.00 95.94 203 PHE A CA 1
ATOM 1573 C C . PHE A 1 203 ? -3.867 -0.334 18.432 1.00 95.94 203 PHE A C 1
ATOM 1575 O O . PHE A 1 203 ? -5.066 -0.352 18.168 1.00 95.94 203 PHE A O 1
ATOM 1582 N N . ILE A 1 204 ? -3.087 -1.415 18.298 1.00 94.44 204 ILE A N 1
ATOM 1583 C CA . ILE A 1 204 ? -3.620 -2.718 17.867 1.00 94.44 204 ILE A CA 1
ATOM 1584 C C . ILE A 1 204 ? -4.681 -3.207 18.865 1.00 94.44 204 ILE A C 1
ATOM 1586 O O . ILE A 1 204 ? -5.775 -3.594 18.469 1.00 94.44 204 ILE A O 1
ATOM 1590 N N . ALA A 1 205 ? -4.420 -3.136 20.173 1.00 95.69 205 ALA A N 1
ATOM 1591 C CA . ALA A 1 205 ? -5.424 -3.526 21.166 1.00 95.69 205 ALA A CA 1
ATOM 1592 C C . ALA A 1 205 ? -6.697 -2.655 21.105 1.00 95.69 205 ALA A C 1
ATOM 1594 O O . ALA A 1 205 ? -7.824 -3.161 21.170 1.00 95.69 205 ALA A O 1
ATOM 1595 N N . ALA A 1 206 ? -6.528 -1.345 20.929 1.00 96.00 206 ALA A N 1
ATOM 1596 C CA . ALA A 1 206 ? -7.624 -0.394 20.813 1.00 96.00 206 ALA A CA 1
ATOM 1597 C C . ALA A 1 206 ? -8.446 -0.583 19.525 1.00 96.00 206 ALA A C 1
ATOM 1599 O O . ALA A 1 206 ? -9.666 -0.460 19.578 1.00 96.00 206 ALA A O 1
ATOM 1600 N N . SER A 1 207 ? -7.825 -0.925 18.389 1.00 95.00 207 SER A N 1
ATOM 1601 C CA . SER A 1 207 ? -8.519 -1.136 17.105 1.00 95.00 207 SER A CA 1
ATOM 1602 C C . SER A 1 207 ? -9.436 -2.357 17.112 1.00 95.00 207 SER A C 1
ATOM 1604 O O . SER A 1 207 ? -10.500 -2.335 16.492 1.00 95.00 207 SER A O 1
ATOM 1606 N N . TYR A 1 208 ? -9.075 -3.389 17.872 1.00 93.94 208 TYR A N 1
ATOM 1607 C CA . TYR A 1 208 ? -9.891 -4.587 18.056 1.00 93.94 208 TYR A CA 1
ATOM 1608 C C . TYR A 1 208 ? -10.971 -4.442 19.131 1.00 93.94 208 TYR A C 1
ATOM 1610 O O . TYR A 1 208 ? -11.949 -5.190 19.120 1.00 93.94 208 TYR A O 1
ATOM 1618 N N . THR A 1 209 ? -10.834 -3.484 20.049 1.00 93.88 209 THR A N 1
ATOM 1619 C CA . THR A 1 209 ? -11.753 -3.337 21.186 1.00 93.88 209 THR A CA 1
ATOM 1620 C C . THR A 1 209 ? -13.221 -3.155 20.760 1.00 93.88 209 THR A C 1
ATOM 1622 O O . THR A 1 209 ? -14.048 -3.900 21.285 1.00 93.88 209 THR A O 1
ATOM 1625 N N . PRO A 1 210 ? -13.590 -2.265 19.813 1.00 93.62 210 PRO A N 1
ATOM 1626 C CA . PRO A 1 210 ? -14.988 -2.096 19.406 1.00 93.62 210 PRO A CA 1
ATOM 1627 C C . PRO A 1 210 ? -15.625 -3.385 18.888 1.00 93.62 210 PRO A C 1
ATOM 1629 O O . PRO A 1 210 ? -16.747 -3.712 19.259 1.00 93.62 210 PRO A O 1
ATOM 1632 N N . TRP A 1 211 ? -14.880 -4.161 18.102 1.00 92.44 211 TRP A N 1
ATOM 1633 C CA . TRP A 1 211 ? -15.334 -5.447 17.573 1.00 92.44 211 TRP A CA 1
ATOM 1634 C C . TRP A 1 211 ? -15.529 -6.466 18.677 1.00 92.44 211 TRP A C 1
ATOM 1636 O O . TRP A 1 211 ? -16.579 -7.094 18.767 1.00 92.44 211 TRP A O 1
ATOM 1646 N N . LEU A 1 212 ? -14.529 -6.601 19.545 1.00 91.62 212 LEU A N 1
ATOM 1647 C CA . LEU A 1 212 ? -14.589 -7.563 20.628 1.00 91.62 212 LEU A CA 1
ATOM 1648 C C . LEU A 1 212 ? -15.693 -7.209 21.624 1.00 91.62 212 LEU A C 1
ATOM 1650 O O . LEU A 1 212 ? -16.320 -8.133 22.128 1.00 91.62 212 LEU A O 1
ATOM 1654 N N . MET A 1 213 ? -15.937 -5.918 21.891 1.00 90.38 213 MET A N 1
ATOM 1655 C CA . MET A 1 213 ? -16.921 -5.420 22.861 1.00 90.38 213 MET A CA 1
ATOM 1656 C C . MET A 1 213 ? -18.365 -5.435 22.364 1.00 90.38 213 MET A C 1
ATOM 1658 O O . MET A 1 213 ? -19.238 -5.857 23.125 1.00 90.38 213 MET A O 1
ATOM 1662 N N . LEU A 1 214 ? -18.601 -4.974 21.135 1.00 89.62 214 LEU A N 1
ATOM 1663 C CA . LEU A 1 214 ? -19.942 -4.673 20.626 1.00 89.62 214 LEU A CA 1
ATOM 1664 C C . LEU A 1 214 ? -20.538 -5.796 19.777 1.00 89.62 214 LEU A C 1
ATOM 1666 O O . LEU A 1 214 ? -21.757 -5.886 19.671 1.00 89.62 214 LEU A O 1
ATOM 1670 N N . ARG A 1 215 ? -19.713 -6.659 19.170 1.00 87.81 215 ARG A N 1
ATOM 1671 C CA . ARG A 1 215 ? -20.222 -7.811 18.418 1.00 87.81 215 ARG A CA 1
ATOM 1672 C C . ARG A 1 215 ? -20.370 -9.035 19.308 1.00 87.81 215 ARG A C 1
ATOM 1674 O O . ARG A 1 215 ? -19.499 -9.362 20.119 1.00 87.81 215 ARG A O 1
ATOM 1681 N N . GLU A 1 216 ? -21.449 -9.767 19.060 1.00 81.62 216 GLU A N 1
ATOM 1682 C CA . GLU A 1 216 ? -21.637 -11.130 19.543 1.00 81.62 216 GLU A CA 1
ATOM 1683 C C . GLU A 1 216 ? -20.740 -12.076 18.749 1.00 81.62 216 GLU A C 1
ATOM 1685 O O . GLU A 1 216 ? -21.097 -12.682 17.741 1.00 81.62 216 GLU A O 1
ATOM 1690 N N . LEU A 1 217 ? -19.503 -12.140 19.203 1.00 75.25 217 LEU A N 1
ATOM 1691 C CA . LEU A 1 217 ? -18.536 -13.140 18.796 1.00 75.25 217 LEU A CA 1
ATOM 1692 C C . LEU A 1 217 ? -18.703 -14.327 19.757 1.00 75.25 217 LEU A C 1
ATOM 1694 O O . LEU A 1 217 ? -19.040 -14.117 20.923 1.00 75.25 217 LEU A O 1
ATOM 1698 N N . GLY A 1 218 ? -18.497 -15.558 19.279 1.00 75.44 218 GLY A N 1
ATOM 1699 C CA . GLY A 1 218 ? -18.741 -16.786 20.052 1.00 75.44 218 GLY A CA 1
ATOM 1700 C C . GLY A 1 218 ? -18.003 -16.865 21.407 1.00 75.44 218 GLY A C 1
ATOM 1701 O O . GLY A 1 218 ? -17.324 -15.924 21.817 1.00 75.44 218 GLY A O 1
ATOM 1702 N N . PRO A 1 219 ? -18.044 -18.012 22.115 1.00 76.94 219 PRO A N 1
ATOM 1703 C CA . PRO A 1 219 ? -17.573 -18.134 23.507 1.00 76.94 219 PRO A CA 1
ATOM 1704 C C . PRO A 1 219 ? -16.157 -17.592 23.775 1.00 76.94 219 PRO A C 1
ATOM 1706 O O . PRO A 1 219 ? -15.858 -17.104 24.861 1.00 76.94 219 PRO A O 1
ATOM 1709 N N . TRP A 1 220 ? -15.292 -17.632 22.760 1.00 78.12 220 TRP A N 1
ATOM 1710 C CA . TRP A 1 220 ? -13.908 -17.166 22.802 1.00 78.12 220 TRP A CA 1
ATOM 1711 C C . TRP A 1 220 ? -13.730 -15.639 22.829 1.00 78.12 220 TRP A C 1
ATOM 1713 O O . TRP A 1 220 ? -12.657 -15.164 23.204 1.00 78.12 220 TRP A O 1
ATOM 1723 N N . SER A 1 221 ? -14.753 -14.858 22.475 1.00 78.81 221 SER A N 1
ATOM 1724 C CA . SER A 1 221 ? -14.684 -13.391 22.426 1.00 78.81 221 SER A CA 1
ATOM 1725 C C . SER A 1 221 ? -14.349 -12.756 23.770 1.00 78.81 221 SER A C 1
ATOM 1727 O O . SER A 1 221 ? -13.474 -11.894 23.864 1.00 78.81 221 SER A O 1
ATOM 1729 N N . SER A 1 222 ? -15.010 -13.223 24.831 1.00 80.50 222 SER A N 1
ATOM 1730 C CA . SER A 1 222 ? -14.832 -12.707 26.190 1.00 80.50 222 SER A CA 1
ATOM 1731 C C . SER A 1 222 ? -13.387 -12.870 26.671 1.00 80.50 222 SER A C 1
ATOM 1733 O O . SER A 1 222 ? -12.828 -11.961 27.284 1.00 80.50 222 SER A O 1
ATOM 1735 N N . HIS A 1 223 ? -12.749 -13.992 26.327 1.00 89.38 223 HIS A N 1
ATOM 1736 C CA . HIS A 1 223 ? -11.340 -14.246 26.609 1.00 89.38 223 HIS A CA 1
ATOM 1737 C C . HIS A 1 223 ? -10.424 -13.387 25.734 1.00 89.38 223 HIS A C 1
ATOM 1739 O O . HIS A 1 223 ? -9.465 -12.805 26.244 1.00 89.38 223 HIS A O 1
ATOM 1745 N N . MET A 1 224 ? -10.736 -13.249 24.441 1.00 90.81 224 MET A N 1
ATOM 1746 C CA . MET A 1 224 ? -9.922 -12.467 23.505 1.00 90.81 224 MET A CA 1
ATOM 1747 C C . MET A 1 224 ? -9.829 -10.986 23.906 1.00 90.81 224 MET A C 1
ATOM 1749 O O . MET A 1 224 ? -8.753 -10.395 23.784 1.00 90.81 224 MET A O 1
ATOM 1753 N N . ARG A 1 225 ? -10.902 -10.413 24.482 1.00 89.69 225 ARG A N 1
ATOM 1754 C CA . ARG A 1 225 ? -10.906 -9.049 25.055 1.00 89.69 225 ARG A CA 1
ATOM 1755 C C . ARG A 1 225 ? -9.773 -8.837 26.056 1.00 89.69 225 ARG A C 1
ATOM 1757 O O . ARG A 1 225 ? -9.135 -7.797 26.028 1.00 89.69 225 ARG A O 1
ATOM 1764 N N . TRP A 1 226 ? -9.496 -9.803 26.927 1.00 90.75 226 TRP A N 1
ATOM 1765 C CA . TRP A 1 226 ? -8.430 -9.671 27.926 1.00 90.75 226 TRP A CA 1
ATOM 1766 C C . TRP A 1 226 ? -7.064 -10.067 27.375 1.00 90.75 226 TRP A C 1
ATOM 1768 O O . TRP A 1 226 ? -6.068 -9.404 27.666 1.00 90.75 226 TRP A O 1
ATOM 1778 N N . ILE A 1 227 ? -7.017 -11.111 26.541 1.00 92.69 227 ILE A N 1
ATOM 1779 C CA . ILE A 1 227 ? -5.776 -11.608 25.935 1.00 92.69 227 ILE A CA 1
ATOM 1780 C C . ILE A 1 227 ? -5.075 -10.497 25.153 1.00 92.69 227 ILE A C 1
ATOM 1782 O O . ILE A 1 227 ? -3.871 -10.316 25.319 1.00 92.69 227 ILE A O 1
ATOM 1786 N N . ILE A 1 228 ? -5.809 -9.715 24.359 1.00 94.25 228 ILE A N 1
ATOM 1787 C CA . ILE A 1 228 ? -5.192 -8.684 23.519 1.00 94.25 228 ILE A CA 1
ATOM 1788 C C . ILE A 1 228 ? -4.526 -7.566 24.336 1.00 94.25 228 ILE A C 1
ATOM 1790 O O . ILE A 1 228 ? -3.425 -7.127 24.005 1.00 94.25 228 ILE A O 1
ATOM 1794 N N . TRP A 1 229 ? -5.136 -7.152 25.449 1.00 95.12 229 TRP A N 1
ATOM 1795 C CA . TRP A 1 229 ? -4.569 -6.139 26.341 1.00 95.12 229 TRP A CA 1
ATOM 1796 C C . TRP A 1 229 ? -3.394 -6.688 27.153 1.00 95.12 229 TRP A C 1
ATOM 1798 O O . TRP A 1 229 ? -2.391 -5.996 27.324 1.00 95.12 229 TRP A O 1
ATOM 1808 N N . ILE A 1 230 ? -3.454 -7.953 27.579 1.00 94.50 230 ILE A N 1
ATOM 1809 C CA . ILE A 1 230 ? -2.309 -8.635 28.201 1.00 94.50 230 ILE A CA 1
ATOM 1810 C C . ILE A 1 230 ? -1.138 -8.710 27.214 1.00 94.50 230 ILE A C 1
ATOM 1812 O O . ILE A 1 230 ? -0.010 -8.374 27.577 1.00 94.50 230 ILE A O 1
ATOM 1816 N N . MET A 1 231 ? -1.390 -9.082 25.956 1.00 92.75 231 MET A N 1
ATOM 1817 C CA . MET A 1 231 ? -0.366 -9.089 24.908 1.00 92.75 231 MET A CA 1
ATOM 1818 C C . MET A 1 231 ? 0.212 -7.689 24.669 1.00 92.75 231 MET A C 1
ATOM 1820 O O . MET A 1 231 ? 1.430 -7.563 24.554 1.00 92.75 231 MET A O 1
ATOM 1824 N N . ALA A 1 232 ? -0.617 -6.638 24.676 1.00 94.50 232 ALA A N 1
ATOM 1825 C CA . ALA A 1 232 ? -0.150 -5.256 24.553 1.00 94.50 232 ALA A CA 1
ATOM 1826 C C . ALA A 1 232 ? 0.796 -4.867 25.699 1.00 94.50 232 ALA A C 1
ATOM 1828 O O . ALA A 1 232 ? 1.852 -4.277 25.458 1.00 94.50 232 ALA A O 1
ATOM 1829 N N . VAL A 1 233 ? 0.462 -5.236 26.940 1.00 94.75 233 VAL A N 1
ATOM 1830 C CA . VAL A 1 233 ? 1.305 -4.982 28.122 1.00 94.75 233 VAL A CA 1
ATOM 1831 C C . VAL A 1 233 ? 2.610 -5.774 28.050 1.00 94.75 233 VAL A C 1
ATOM 1833 O O . VAL A 1 233 ? 3.677 -5.210 28.303 1.00 94.75 233 VAL A O 1
ATOM 1836 N N . ILE A 1 234 ? 2.562 -7.050 27.657 1.00 93.19 234 ILE A N 1
ATOM 1837 C CA . ILE A 1 234 ? 3.758 -7.889 27.483 1.00 93.19 234 ILE A CA 1
ATOM 1838 C C . ILE A 1 234 ? 4.665 -7.310 26.390 1.00 93.19 234 ILE A C 1
ATOM 1840 O O . ILE A 1 234 ? 5.864 -7.142 26.618 1.00 93.19 234 ILE A O 1
ATOM 1844 N N . GLY A 1 235 ? 4.105 -6.949 25.233 1.00 91.25 235 GLY A N 1
ATOM 1845 C CA . GLY A 1 235 ? 4.836 -6.321 24.131 1.00 91.25 235 GLY A CA 1
ATOM 1846 C C . GLY A 1 235 ? 5.456 -4.983 24.533 1.00 91.25 235 GLY A C 1
ATOM 1847 O O . GLY A 1 235 ? 6.627 -4.728 24.257 1.00 91.25 235 GLY A O 1
ATOM 1848 N N . SER A 1 236 ? 4.719 -4.164 25.285 1.00 90.31 236 SER A N 1
ATOM 1849 C CA . SER A 1 236 ? 5.214 -2.884 25.810 1.00 90.31 236 SER A CA 1
ATOM 1850 C C . SER A 1 236 ? 6.356 -3.072 26.806 1.00 90.31 236 SER A C 1
ATOM 1852 O O . SER A 1 236 ? 7.367 -2.374 26.740 1.00 90.31 236 SER A O 1
ATOM 1854 N N . THR A 1 237 ? 6.229 -4.064 27.687 1.00 89.50 237 THR A N 1
ATOM 1855 C CA . THR A 1 237 ? 7.273 -4.452 28.643 1.00 89.50 237 THR A CA 1
ATOM 1856 C C . THR A 1 237 ? 8.526 -4.932 27.908 1.00 89.50 237 THR A C 1
ATOM 1858 O O . THR A 1 237 ? 9.642 -4.546 28.257 1.00 89.50 237 THR A O 1
ATOM 1861 N N . TYR A 1 238 ? 8.354 -5.721 26.842 1.00 88.62 238 TYR A N 1
ATOM 1862 C CA . TYR A 1 238 ? 9.453 -6.159 25.986 1.00 88.62 238 TYR A CA 1
ATOM 1863 C C . TYR A 1 238 ? 10.177 -4.976 25.331 1.00 88.62 238 TYR A C 1
ATOM 1865 O O . TYR A 1 238 ? 11.405 -4.896 25.410 1.00 88.62 238 TYR A O 1
ATOM 1873 N N . VAL A 1 239 ? 9.436 -4.038 24.733 1.00 83.94 239 VAL A N 1
ATOM 1874 C CA . VAL A 1 239 ? 10.012 -2.827 24.125 1.00 83.94 239 VAL A CA 1
ATOM 1875 C C . VAL A 1 239 ? 10.796 -2.036 25.169 1.00 83.94 239 VAL A C 1
ATOM 1877 O O . VAL A 1 239 ? 11.966 -1.736 24.945 1.00 83.94 239 VAL A O 1
ATOM 1880 N N . TYR A 1 240 ? 10.207 -1.780 26.335 1.00 83.06 240 TYR A N 1
ATOM 1881 C CA . TYR A 1 240 ? 10.860 -1.019 27.396 1.00 83.06 240 TYR A CA 1
ATOM 1882 C C . TYR A 1 240 ? 12.198 -1.641 27.837 1.00 83.06 240 TYR A C 1
ATOM 1884 O O . TYR A 1 240 ? 13.221 -0.961 27.882 1.00 83.06 240 TYR A O 1
ATOM 1892 N N . TYR A 1 241 ? 12.241 -2.953 28.096 1.00 81.19 241 TYR A N 1
ATOM 1893 C CA . TYR A 1 241 ? 13.462 -3.598 28.596 1.00 81.19 241 TYR A CA 1
ATOM 1894 C C . TYR A 1 241 ? 14.509 -3.908 27.518 1.00 81.19 241 TYR A C 1
ATOM 1896 O O . TYR A 1 241 ? 15.711 -3.823 27.794 1.00 81.19 241 TYR A O 1
ATOM 1904 N N . PHE A 1 242 ? 14.091 -4.308 26.314 1.00 74.38 242 PHE A N 1
ATOM 1905 C CA . PHE A 1 242 ? 14.998 -4.864 25.303 1.00 74.38 242 PHE A CA 1
ATOM 1906 C C . PHE A 1 242 ? 15.304 -3.904 24.151 1.00 74.38 242 PHE A C 1
ATOM 1908 O O . PHE A 1 242 ? 16.412 -3.965 23.611 1.00 74.38 242 PHE A O 1
ATOM 1915 N N . HIS A 1 243 ? 14.386 -3.001 23.794 1.00 66.44 243 HIS A N 1
ATOM 1916 C CA . HIS A 1 243 ? 14.618 -2.037 22.714 1.00 66.44 243 HIS A CA 1
ATOM 1917 C C . HIS A 1 243 ? 15.641 -0.967 23.136 1.00 66.44 243 HIS A C 1
ATOM 1919 O O . HIS A 1 243 ? 16.534 -0.611 22.364 1.00 66.44 243 HIS A O 1
ATOM 1925 N N . GLU A 1 244 ? 15.569 -0.495 24.384 1.00 54.78 244 GLU A N 1
ATOM 1926 C CA . GLU A 1 244 ? 16.441 0.567 24.902 1.00 54.78 244 GLU A CA 1
ATOM 1927 C C . GLU A 1 244 ? 17.851 0.066 25.278 1.00 54.78 244 GLU A C 1
ATOM 1929 O O . GLU A 1 244 ? 18.858 0.706 24.957 1.00 54.78 244 GLU A O 1
ATOM 1934 N N . ARG A 1 245 ? 17.958 -1.116 25.900 1.00 49.94 245 ARG A N 1
ATOM 1935 C CA . ARG A 1 245 ? 19.197 -1.583 26.556 1.00 49.94 245 ARG A CA 1
ATOM 1936 C C . ARG A 1 245 ? 20.291 -2.069 25.599 1.00 49.94 245 ARG A C 1
ATOM 1938 O O . ARG A 1 245 ? 21.476 -2.004 25.926 1.00 49.94 245 ARG A O 1
ATOM 1945 N N . TYR A 1 246 ? 19.930 -2.523 24.399 1.00 47.16 246 TYR A N 1
ATOM 1946 C CA . TYR A 1 246 ? 20.915 -2.960 23.401 1.00 47.16 246 TYR A CA 1
ATOM 1947 C C . TYR A 1 246 ? 21.504 -1.809 22.584 1.00 47.16 246 TYR A C 1
ATOM 1949 O O . TYR A 1 246 ? 22.620 -1.944 22.076 1.00 47.16 246 TYR A O 1
ATOM 1957 N N . HIS A 1 247 ? 20.808 -0.671 22.490 1.00 46.12 247 HIS A N 1
ATOM 1958 C CA . HIS A 1 247 ? 21.285 0.489 21.734 1.00 46.12 247 HIS A CA 1
ATOM 1959 C C . HIS A 1 247 ? 22.357 1.293 22.498 1.00 46.12 247 HIS A C 1
ATOM 1961 O O . HIS A 1 247 ? 23.220 1.922 21.886 1.00 46.12 247 HIS A O 1
ATOM 1967 N N . THR A 1 248 ? 22.348 1.264 23.832 1.00 39.50 248 THR A N 1
ATOM 1968 C CA . THR A 1 248 ? 23.370 1.908 24.679 1.00 39.50 248 THR A CA 1
ATOM 1969 C C . THR A 1 248 ? 24.647 1.070 24.804 1.00 39.50 248 THR A C 1
ATOM 1971 O O . THR A 1 248 ? 25.743 1.626 24.795 1.00 39.50 248 THR A O 1
ATOM 1974 N N . HIS A 1 249 ? 24.551 -0.264 24.841 1.00 38.38 249 HIS A N 1
ATOM 1975 C CA . HIS A 1 249 ? 25.726 -1.132 25.018 1.00 38.38 249 HIS A CA 1
ATOM 1976 C C . HIS A 1 249 ? 26.540 -1.404 23.741 1.00 38.38 249 HIS A C 1
ATOM 1978 O O . HIS A 1 249 ? 27.741 -1.665 23.837 1.00 38.38 249 HIS A O 1
ATOM 1984 N N . THR A 1 250 ? 25.947 -1.297 22.548 1.00 40.41 250 THR A N 1
ATOM 1985 C CA . THR A 1 250 ? 26.670 -1.511 21.274 1.00 40.41 250 THR A CA 1
ATOM 1986 C C . THR A 1 250 ? 27.678 -0.409 20.941 1.00 40.41 250 THR A C 1
ATOM 1988 O O . THR A 1 250 ? 28.564 -0.628 20.121 1.00 40.41 250 THR A O 1
ATOM 1991 N N . HIS A 1 251 ? 27.616 0.750 21.604 1.00 42.34 251 HIS A N 1
ATOM 1992 C CA . HIS A 1 251 ? 28.637 1.792 21.463 1.00 42.34 251 HIS A CA 1
ATOM 1993 C C . HIS A 1 251 ? 29.893 1.555 22.320 1.00 42.34 251 HIS A C 1
ATOM 1995 O O . HIS A 1 251 ? 30.927 2.153 22.035 1.00 42.34 251 HIS A O 1
ATOM 2001 N N . ALA A 1 252 ? 29.832 0.692 23.341 1.00 43.53 252 ALA A N 1
ATOM 2002 C CA . ALA A 1 252 ? 30.911 0.544 24.321 1.00 43.53 252 ALA A CA 1
ATOM 2003 C C . ALA A 1 252 ? 31.771 -0.717 24.144 1.00 43.53 252 ALA A C 1
ATOM 2005 O O . ALA A 1 252 ? 32.823 -0.823 24.774 1.00 43.53 252 ALA A O 1
ATOM 2006 N N . ARG A 1 253 ? 31.365 -1.695 23.321 1.00 43.91 253 ARG A N 1
ATOM 2007 C CA . ARG A 1 253 ? 32.108 -2.958 23.229 1.00 43.91 253 ARG A CA 1
ATOM 2008 C C . ARG A 1 253 ? 32.109 -3.543 21.818 1.00 43.91 253 ARG A C 1
ATOM 2010 O O . ARG A 1 253 ? 31.075 -3.889 21.264 1.00 43.91 253 ARG A O 1
ATOM 2017 N N . THR A 1 254 ? 33.336 -3.708 21.325 1.00 38.72 254 THR A N 1
ATOM 2018 C CA . THR A 1 254 ? 33.811 -4.663 20.311 1.00 38.72 254 THR A CA 1
ATOM 2019 C C . THR A 1 254 ? 33.568 -4.379 18.824 1.00 38.72 254 THR A C 1
ATOM 2021 O O . THR A 1 254 ? 32.502 -4.575 18.254 1.00 38.72 254 THR A O 1
ATOM 2024 N N . HIS A 1 255 ? 34.690 -4.027 18.193 1.00 44.94 255 HIS A N 1
ATOM 2025 C CA . HIS A 1 255 ? 35.036 -4.062 16.775 1.00 44.94 255 HIS A CA 1
ATOM 2026 C C . HIS A 1 255 ? 35.128 -5.507 16.231 1.00 44.94 255 HIS A C 1
ATOM 2028 O O . HIS A 1 255 ? 36.144 -5.899 15.661 1.00 44.94 255 HIS A O 1
ATOM 2034 N N . THR A 1 256 ? 34.095 -6.330 16.403 1.00 40.34 256 THR A N 1
ATOM 2035 C CA . THR A 1 256 ? 34.050 -7.666 15.783 1.00 40.34 256 THR A CA 1
ATOM 2036 C C . THR A 1 256 ? 32.761 -7.853 15.004 1.00 40.34 256 THR A C 1
ATOM 2038 O O . THR A 1 256 ? 31.654 -7.687 15.506 1.00 40.34 256 THR A O 1
ATOM 2041 N N . ARG A 1 257 ? 32.970 -8.133 13.718 1.00 46.81 257 ARG A N 1
ATOM 2042 C CA . ARG A 1 257 ? 31.990 -8.388 12.673 1.00 46.81 257 ARG A CA 1
ATOM 2043 C C . ARG A 1 257 ? 31.173 -9.635 13.014 1.00 46.81 257 ARG A C 1
ATOM 2045 O O . ARG A 1 257 ? 31.629 -10.727 12.718 1.00 46.81 257 ARG A O 1
ATOM 2052 N N . ASP A 1 258 ? 29.962 -9.463 13.523 1.00 36.38 258 ASP A N 1
ATOM 2053 C CA . ASP A 1 258 ? 28.916 -10.472 13.365 1.00 36.38 258 ASP A CA 1
ATOM 2054 C C . ASP A 1 258 ? 27.673 -9.812 12.779 1.00 36.38 258 ASP A C 1
ATOM 2056 O O . ASP A 1 258 ? 27.016 -8.974 13.402 1.00 36.38 258 ASP A O 1
ATOM 2060 N N . VAL A 1 259 ? 27.356 -10.204 11.544 1.00 44.59 259 VAL A N 1
ATOM 2061 C CA . VAL A 1 259 ? 26.113 -9.885 10.833 1.00 44.59 259 VAL A CA 1
ATOM 2062 C C . VAL A 1 259 ? 24.989 -10.695 11.479 1.00 44.59 259 VAL A C 1
ATOM 2064 O O . VAL A 1 259 ? 24.404 -11.588 10.876 1.00 44.59 259 VAL A O 1
ATOM 2067 N N . THR A 1 260 ? 24.700 -10.424 12.748 1.00 39.94 260 THR A N 1
ATOM 2068 C CA . THR A 1 260 ? 23.490 -10.949 13.374 1.00 39.94 260 THR A CA 1
ATOM 2069 C C . THR A 1 260 ? 22.364 -10.007 12.954 1.00 39.94 260 THR A C 1
ATOM 2071 O O . THR A 1 260 ? 22.429 -8.819 13.290 1.00 39.94 260 THR A O 1
ATOM 2074 N N . PRO A 1 261 ? 21.326 -10.469 12.227 1.00 46.06 261 PRO A N 1
ATOM 2075 C CA . PRO A 1 261 ? 20.106 -9.685 12.085 1.00 46.06 261 PRO A CA 1
ATOM 2076 C C . PRO A 1 261 ? 19.672 -9.295 13.494 1.00 46.06 261 PRO A C 1
ATOM 2078 O O . PRO A 1 261 ? 19.763 -10.126 14.398 1.00 46.06 261 PRO A O 1
ATOM 2081 N N . CYS A 1 262 ? 19.268 -8.043 13.705 1.00 55.62 262 CYS A N 1
ATOM 2082 C CA . CYS A 1 262 ? 18.827 -7.551 15.007 1.00 55.62 262 CYS A CA 1
ATOM 2083 C C . CYS A 1 262 ? 17.677 -8.431 15.523 1.00 55.62 262 CYS A C 1
ATOM 2085 O O . CYS A 1 262 ? 16.517 -8.157 15.224 1.00 55.62 262 CYS A O 1
ATOM 2087 N N . ARG A 1 263 ? 17.998 -9.503 16.264 1.00 60.38 263 ARG A N 1
ATOM 2088 C CA . ARG A 1 263 ? 17.045 -10.538 16.698 1.00 60.38 263 ARG A CA 1
ATOM 2089 C C . ARG A 1 263 ? 15.859 -9.910 17.434 1.00 60.38 263 ARG A C 1
ATOM 2091 O O . ARG A 1 263 ? 14.740 -10.371 17.285 1.00 60.38 263 ARG A O 1
ATOM 2098 N N . TYR A 1 264 ? 16.100 -8.794 18.121 1.00 68.25 264 TYR A N 1
ATOM 2099 C CA . TYR A 1 264 ? 15.091 -8.002 18.817 1.00 68.25 264 TYR A CA 1
ATOM 2100 C C . TYR A 1 264 ? 14.069 -7.319 17.889 1.00 68.25 264 TYR A C 1
ATOM 2102 O O . TYR A 1 264 ? 12.880 -7.365 18.177 1.00 68.25 264 TYR A O 1
ATOM 2110 N N . LYS A 1 265 ? 14.485 -6.762 16.739 1.00 71.94 265 LYS A N 1
ATOM 2111 C CA . LYS A 1 265 ? 13.555 -6.144 15.770 1.00 71.94 265 LYS A CA 1
ATOM 2112 C C . LYS A 1 265 ? 12.635 -7.174 15.125 1.00 71.94 265 LYS A C 1
ATOM 2114 O O . LYS A 1 265 ? 11.484 -6.875 14.835 1.00 71.94 265 LYS A O 1
ATOM 2119 N N . LEU A 1 266 ? 13.150 -8.382 14.882 1.00 79.38 266 LEU A N 1
ATOM 2120 C CA . LEU A 1 266 ? 12.342 -9.472 14.344 1.00 79.38 266 LEU A CA 1
ATOM 2121 C C . LEU A 1 266 ? 11.302 -9.939 15.367 1.00 79.38 266 LEU A C 1
ATOM 2123 O O . LEU A 1 266 ? 10.153 -10.124 14.995 1.00 79.38 266 LEU A O 1
ATOM 2127 N N . VAL A 1 267 ? 11.688 -10.098 16.637 1.00 83.75 267 VAL A N 1
ATOM 2128 C CA . VAL A 1 267 ? 10.757 -10.481 17.714 1.00 83.75 267 VAL A CA 1
ATOM 2129 C C . VAL A 1 267 ? 9.667 -9.429 17.901 1.00 83.75 267 VAL A C 1
ATOM 2131 O O . VAL A 1 267 ? 8.499 -9.785 17.998 1.00 83.75 267 VAL A O 1
ATOM 2134 N N . GLU A 1 268 ? 10.029 -8.148 17.886 1.00 83.44 268 GLU A N 1
ATOM 2135 C CA . GLU A 1 268 ? 9.068 -7.046 17.966 1.00 83.44 268 GLU A CA 1
ATOM 2136 C C . GLU A 1 268 ? 8.067 -7.083 16.798 1.00 83.44 268 GLU A C 1
ATOM 2138 O O . GLU A 1 268 ? 6.858 -7.051 17.015 1.00 83.44 268 GLU A O 1
ATOM 2143 N N . LEU A 1 269 ? 8.561 -7.259 15.566 1.00 85.50 269 LEU A N 1
ATOM 2144 C CA . LEU A 1 269 ? 7.711 -7.385 14.383 1.00 85.50 269 LEU A CA 1
ATOM 2145 C C . LEU A 1 269 ? 6.795 -8.615 14.446 1.00 85.50 269 LEU A C 1
ATOM 2147 O O . LEU A 1 269 ? 5.620 -8.522 14.098 1.00 85.50 269 LEU A O 1
ATOM 2151 N N . LEU A 1 270 ? 7.311 -9.760 14.899 1.00 88.38 270 LEU A N 1
ATOM 2152 C CA . LEU A 1 270 ? 6.506 -10.964 15.111 1.00 88.38 270 LEU A CA 1
ATOM 2153 C C . LEU A 1 270 ? 5.427 -10.733 16.175 1.00 88.38 270 LEU A C 1
ATOM 2155 O O . LEU A 1 270 ? 4.317 -11.228 16.011 1.00 88.38 270 LEU A O 1
ATOM 2159 N N . GLY A 1 271 ? 5.723 -9.951 17.218 1.00 88.81 271 GLY A N 1
ATOM 2160 C CA . GLY A 1 271 ? 4.752 -9.527 18.225 1.00 88.81 271 GLY A CA 1
ATOM 2161 C C . GLY A 1 271 ? 3.607 -8.714 17.622 1.00 88.81 271 GLY A C 1
ATOM 2162 O O . GLY A 1 271 ? 2.443 -9.038 17.858 1.00 88.81 271 GLY A O 1
ATOM 2163 N N . TYR A 1 272 ? 3.920 -7.721 16.782 1.00 89.94 272 TYR A N 1
ATOM 2164 C CA . TYR A 1 272 ? 2.907 -6.937 16.067 1.00 89.94 272 TYR A CA 1
ATOM 2165 C C . TYR A 1 272 ? 2.042 -7.803 15.148 1.00 89.94 272 TYR A C 1
ATOM 2167 O O . TYR A 1 272 ? 0.817 -7.723 15.204 1.00 89.94 272 TYR A O 1
ATOM 2175 N N . VAL A 1 273 ? 2.665 -8.669 14.343 1.00 89.25 273 VAL A N 1
ATOM 2176 C CA . VAL A 1 273 ? 1.943 -9.559 13.420 1.00 89.25 273 VAL A CA 1
ATOM 2177 C C . VAL A 1 273 ? 1.072 -10.559 14.181 1.00 89.25 273 VAL A C 1
ATOM 2179 O O . VAL A 1 273 ? -0.067 -10.788 13.787 1.00 89.25 273 VAL A O 1
ATOM 2182 N N . ALA A 1 274 ? 1.560 -11.126 15.287 1.00 90.25 274 ALA A N 1
ATOM 2183 C CA . ALA A 1 274 ? 0.783 -12.048 16.112 1.00 90.25 274 ALA A CA 1
ATOM 2184 C C . ALA A 1 274 ? -0.425 -11.359 16.764 1.00 90.25 274 ALA A C 1
ATOM 2186 O O . ALA A 1 274 ? -1.508 -11.941 16.804 1.00 90.25 274 ALA A O 1
ATOM 2187 N N . MET A 1 275 ? -0.262 -10.121 17.242 1.00 91.62 275 MET A N 1
ATOM 2188 C CA . MET A 1 275 ? -1.367 -9.337 17.802 1.00 91.62 275 MET A CA 1
ATOM 2189 C C . MET A 1 275 ? -2.373 -8.860 16.756 1.00 91.62 275 MET A C 1
ATOM 2191 O O . MET A 1 275 ? -3.543 -8.729 17.092 1.00 91.62 275 MET A O 1
ATOM 2195 N N . GLY A 1 276 ? -1.942 -8.612 15.517 1.00 87.38 276 GLY A N 1
ATOM 2196 C CA . GLY A 1 276 ? -2.850 -8.346 14.400 1.00 87.38 276 GLY A CA 1
ATOM 2197 C C . GLY A 1 276 ? -3.618 -9.604 13.988 1.00 87.38 276 GLY A C 1
ATOM 2198 O O . GLY A 1 276 ? -4.839 -9.638 13.998 1.00 87.38 276 GLY A O 1
ATOM 2199 N N . ALA A 1 277 ? -2.916 -10.698 13.702 1.00 87.44 277 ALA A N 1
ATOM 2200 C CA . ALA A 1 277 ? -3.540 -11.900 13.150 1.00 87.44 277 ALA A CA 1
ATOM 2201 C C . ALA A 1 277 ? -4.352 -12.721 14.172 1.00 87.44 277 ALA A C 1
ATOM 2203 O O . ALA A 1 277 ? -5.324 -13.377 13.801 1.00 87.44 277 ALA A O 1
ATOM 2204 N N . GLY A 1 278 ? -3.962 -12.725 15.451 1.00 85.88 278 GLY A N 1
ATOM 2205 C CA . GLY A 1 278 ? -4.590 -13.559 16.482 1.00 85.88 278 GLY A CA 1
ATOM 2206 C C . GLY A 1 278 ? -6.085 -13.264 16.688 1.00 85.88 278 GLY A C 1
ATOM 2207 O O . GLY A 1 278 ? -6.904 -14.171 16.524 1.00 85.88 278 GLY A O 1
ATOM 2208 N N . PRO A 1 279 ? -6.472 -12.016 17.009 1.00 85.56 279 PRO A N 1
ATOM 2209 C CA . PRO A 1 279 ? -7.873 -11.620 17.160 1.00 85.56 279 PRO A CA 1
ATOM 2210 C C . PRO A 1 279 ? -8.689 -11.771 15.872 1.00 85.56 279 PRO A C 1
ATOM 2212 O O . PRO A 1 279 ? -9.877 -12.092 15.947 1.00 85.56 279 PRO A O 1
ATOM 2215 N N . ALA A 1 280 ? -8.062 -11.616 14.698 1.00 84.50 280 ALA A N 1
ATOM 2216 C CA . ALA A 1 280 ? -8.726 -11.807 13.410 1.00 84.50 280 ALA A CA 1
ATOM 2217 C C . ALA A 1 280 ? -9.344 -13.214 13.277 1.00 84.50 280 ALA A C 1
ATOM 2219 O O . ALA A 1 280 ? -10.450 -13.344 12.759 1.00 84.50 280 ALA A O 1
ATOM 2220 N N . LEU A 1 281 ? -8.710 -14.260 13.830 1.00 83.31 281 LEU A N 1
ATOM 2221 C CA . LEU A 1 281 ? -9.261 -15.626 13.830 1.00 83.31 281 LEU A CA 1
ATOM 2222 C C . LEU A 1 281 ? -10.590 -15.737 14.590 1.00 83.31 281 LEU A C 1
ATOM 2224 O O . LEU A 1 281 ? -11.477 -16.479 14.177 1.00 83.31 281 LEU A O 1
ATOM 2228 N N . VAL A 1 282 ? -10.739 -14.996 15.691 1.00 85.81 282 VAL A N 1
ATOM 2229 C CA . VAL A 1 282 ? -11.991 -14.959 16.463 1.00 85.81 282 VAL A CA 1
ATOM 2230 C C . VAL A 1 282 ? -13.035 -14.124 15.731 1.00 85.81 282 VAL A C 1
ATOM 2232 O O . VAL A 1 282 ? -14.201 -14.502 15.684 1.00 85.81 282 VAL A O 1
ATOM 2235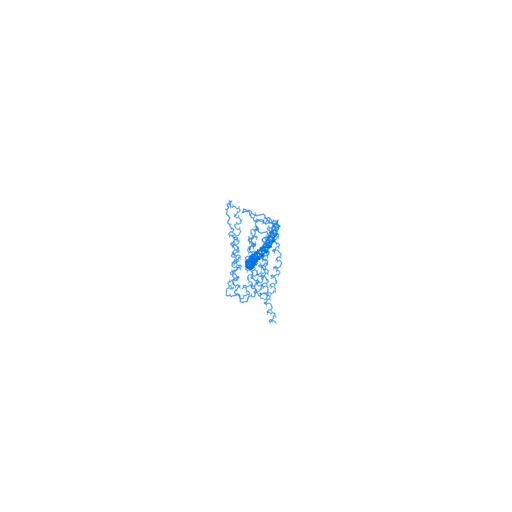 N N . ILE A 1 283 ? -12.624 -13.024 15.106 1.00 85.44 283 ILE A N 1
ATOM 2236 C CA . ILE A 1 283 ? -13.509 -12.145 14.335 1.00 85.44 283 ILE A CA 1
ATOM 2237 C C . ILE A 1 283 ? -14.105 -12.872 13.127 1.00 85.44 283 ILE A C 1
ATOM 2239 O O . ILE A 1 283 ? -15.295 -12.734 12.871 1.00 85.44 283 ILE A O 1
ATOM 2243 N N . LEU A 1 284 ? -13.341 -13.735 12.455 1.00 84.50 284 LEU A N 1
ATOM 2244 C CA . LEU A 1 284 ? -13.850 -14.573 11.361 1.00 84.50 284 LEU A CA 1
ATOM 2245 C C . LEU A 1 284 ? -14.962 -15.550 11.786 1.00 84.50 284 LEU A C 1
ATOM 2247 O O . LEU A 1 284 ? -15.651 -16.083 10.922 1.00 84.50 284 LEU A O 1
ATOM 2251 N N . SER A 1 285 ? -15.162 -15.775 13.090 1.00 83.12 285 SER A N 1
ATOM 2252 C CA . SER A 1 285 ? -16.265 -16.593 13.616 1.00 83.12 285 SER A CA 1
ATOM 2253 C C . SER A 1 285 ? -17.571 -15.818 13.850 1.00 83.12 285 SER A C 1
ATOM 2255 O O . SER A 1 285 ? -18.508 -16.368 14.428 1.00 83.12 285 SER A O 1
ATOM 2257 N N . MET A 1 286 ? -17.647 -14.547 13.435 1.00 83.00 286 MET A N 1
ATOM 2258 C CA . MET A 1 286 ? -18.860 -13.737 13.575 1.00 83.00 286 MET A CA 1
ATOM 2259 C C . MET A 1 286 ? -20.034 -14.307 12.763 1.00 83.00 286 MET A C 1
ATOM 2261 O O . MET A 1 286 ? -19.859 -14.743 11.627 1.00 83.00 286 MET A O 1
ATOM 2265 N N . ALA A 1 287 ? -21.238 -14.269 13.340 1.00 79.44 287 ALA A N 1
ATOM 2266 C CA . ALA A 1 287 ? -22.455 -14.711 12.657 1.00 79.44 287 ALA A CA 1
ATOM 2267 C C . ALA A 1 287 ? -22.927 -13.703 11.592 1.00 79.44 287 ALA A C 1
ATOM 2269 O O . ALA A 1 287 ? -23.278 -14.096 10.483 1.00 79.44 287 ALA A O 1
ATOM 2270 N N . ASP A 1 288 ? -22.904 -12.406 11.916 1.00 82.69 288 ASP A N 1
ATOM 2271 C CA . ASP A 1 288 ? -23.137 -11.320 10.959 1.00 82.69 288 ASP A CA 1
ATOM 2272 C C . ASP A 1 288 ? -21.801 -10.829 10.407 1.00 82.69 288 ASP A C 1
ATOM 2274 O O . ASP A 1 288 ? -21.023 -10.223 11.135 1.00 82.69 288 ASP A O 1
ATOM 2278 N N . THR A 1 289 ? -21.568 -11.063 9.117 1.00 85.69 289 THR A N 1
ATOM 2279 C CA . THR A 1 289 ? -20.323 -10.740 8.412 1.00 85.69 289 THR A CA 1
ATOM 2280 C C . THR A 1 289 ? -20.175 -9.263 8.025 1.00 85.69 289 THR A C 1
ATOM 2282 O O . THR A 1 289 ? -19.205 -8.907 7.348 1.00 85.69 289 THR A O 1
ATOM 2285 N N . ALA A 1 290 ? -21.117 -8.387 8.392 1.00 88.38 290 ALA A N 1
ATOM 2286 C CA . ALA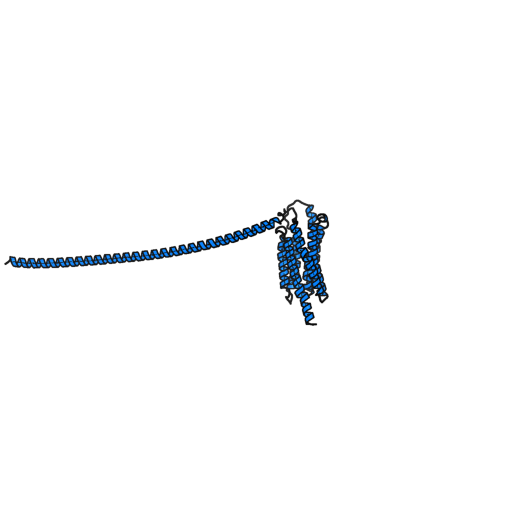 A 1 290 ? -21.041 -6.967 8.061 1.00 88.38 290 ALA A CA 1
ATOM 2287 C C . ALA A 1 290 ? -19.795 -6.300 8.681 1.00 88.38 290 ALA A C 1
ATOM 2289 O O . ALA A 1 290 ? -19.600 -6.297 9.901 1.00 88.38 290 ALA A O 1
ATOM 2290 N N . GLY A 1 291 ? -18.954 -5.729 7.810 1.00 87.62 291 GLY A N 1
ATOM 2291 C CA . GLY A 1 291 ? -17.681 -5.095 8.157 1.00 87.62 291 GLY A CA 1
ATOM 2292 C C . GLY A 1 291 ? -16.435 -5.975 7.997 1.00 87.62 291 GLY A C 1
ATOM 2293 O O . GLY A 1 291 ? -15.320 -5.464 8.104 1.00 87.62 291 GLY A O 1
ATOM 2294 N N . LEU A 1 292 ? -16.584 -7.278 7.708 1.00 90.00 292 LEU A N 1
ATOM 2295 C CA . LEU A 1 292 ? -15.436 -8.175 7.489 1.00 90.00 292 LEU A CA 1
ATOM 2296 C C . LEU A 1 292 ? -14.576 -7.781 6.296 1.00 90.00 292 LEU A C 1
ATOM 2298 O O . LEU A 1 292 ? -13.358 -7.933 6.346 1.00 90.00 292 LEU A O 1
ATOM 2302 N N . CYS A 1 293 ? -15.205 -7.317 5.217 1.00 90.38 293 CYS A N 1
ATOM 2303 C CA . CYS A 1 293 ? -14.492 -6.929 4.007 1.00 90.38 293 CYS A CA 1
ATOM 2304 C C . CYS A 1 293 ? -13.561 -5.747 4.298 1.00 90.38 293 CYS A C 1
ATOM 2306 O O . CYS A 1 293 ? -12.380 -5.780 3.966 1.00 90.38 293 CYS A O 1
ATOM 2308 N N . GLU A 1 294 ? -14.072 -4.733 4.987 1.00 92.94 294 GLU A N 1
ATOM 2309 C CA . GLU A 1 294 ? -13.338 -3.529 5.354 1.00 92.94 294 GLU A CA 1
ATOM 2310 C C . GLU A 1 294 ? -12.198 -3.833 6.330 1.00 92.94 294 GLU A C 1
ATOM 2312 O O . GLU A 1 294 ? -11.100 -3.304 6.157 1.00 92.94 294 GLU A O 1
ATOM 2317 N N . LEU A 1 295 ? -12.423 -4.735 7.294 1.00 91.94 295 LEU A N 1
ATOM 2318 C CA . LEU A 1 295 ? -11.362 -5.253 8.160 1.00 91.94 295 LEU A CA 1
ATOM 2319 C C . LEU A 1 295 ? -10.289 -5.993 7.358 1.00 91.94 295 LEU A C 1
ATOM 2321 O O . LEU A 1 295 ? -9.106 -5.715 7.520 1.00 91.94 295 LEU A O 1
ATOM 2325 N N . ALA A 1 296 ? -10.678 -6.891 6.450 1.00 91.50 296 ALA A N 1
ATOM 2326 C CA . ALA A 1 296 ? -9.727 -7.628 5.620 1.00 91.50 296 ALA A CA 1
ATOM 2327 C C . ALA A 1 296 ? -8.892 -6.690 4.730 1.00 91.50 296 ALA A C 1
ATOM 2329 O O . ALA A 1 296 ? -7.681 -6.871 4.602 1.00 91.50 296 ALA A O 1
ATOM 2330 N N . VAL A 1 297 ? -9.513 -5.659 4.149 1.00 93.12 297 VAL A N 1
ATOM 2331 C CA . VAL A 1 297 ? -8.813 -4.623 3.372 1.00 93.12 297 VAL A CA 1
ATOM 2332 C C . VAL A 1 297 ? -7.842 -3.831 4.255 1.00 93.12 297 VAL A C 1
ATOM 2334 O O . VAL A 1 297 ? -6.711 -3.574 3.837 1.00 93.12 297 VAL A O 1
ATOM 2337 N N . GLY A 1 298 ? -8.241 -3.486 5.480 1.00 93.06 298 GLY A N 1
ATOM 2338 C CA . GLY A 1 298 ? -7.373 -2.830 6.457 1.00 93.06 298 GLY A CA 1
ATOM 2339 C C . GLY A 1 298 ? -6.146 -3.662 6.833 1.00 93.06 298 GLY A C 1
ATOM 2340 O O . GLY A 1 298 ? -5.018 -3.165 6.779 1.00 93.06 298 GLY A O 1
ATOM 2341 N N . GLU A 1 299 ? -6.340 -4.954 7.097 1.00 91.69 299 GLU A N 1
ATOM 2342 C CA . GLU A 1 299 ? -5.253 -5.899 7.369 1.00 91.69 299 GLU A CA 1
ATOM 2343 C C . GLU A 1 299 ? -4.299 -6.040 6.171 1.00 91.69 299 GLU A C 1
ATOM 2345 O O . GLU A 1 299 ? -3.078 -6.055 6.348 1.00 91.69 299 GLU A O 1
ATOM 2350 N N . ILE A 1 300 ? -4.816 -6.050 4.935 1.00 92.31 300 ILE A N 1
ATOM 2351 C CA . ILE A 1 300 ? -3.975 -6.035 3.726 1.00 92.31 300 ILE A CA 1
ATOM 2352 C C . ILE A 1 300 ? -3.097 -4.776 3.694 1.00 92.31 300 ILE A C 1
ATOM 2354 O O . ILE A 1 300 ? -1.897 -4.885 3.421 1.00 92.31 300 ILE A O 1
ATOM 2358 N N . PHE A 1 301 ? -3.644 -3.595 4.008 1.00 94.94 301 PHE A N 1
ATOM 2359 C CA . PHE A 1 301 ? -2.839 -2.374 4.088 1.00 94.94 301 PHE A CA 1
ATOM 2360 C C . PHE A 1 301 ? -1.730 -2.483 5.142 1.00 94.94 301 PHE A C 1
ATOM 2362 O O . PHE A 1 301 ? -0.590 -2.109 4.849 1.00 94.94 301 PHE A O 1
ATOM 2369 N N . TYR A 1 302 ? -2.006 -3.044 6.325 1.00 93.12 302 TYR A N 1
ATOM 2370 C CA . TYR A 1 302 ? -0.976 -3.255 7.348 1.00 93.12 302 TYR A CA 1
ATOM 2371 C C . TYR A 1 302 ? 0.108 -4.242 6.901 1.00 93.12 302 TYR A C 1
ATOM 2373 O O . TYR A 1 302 ? 1.298 -3.944 7.039 1.00 93.12 302 TYR A O 1
ATOM 2381 N N . VAL A 1 303 ? -0.273 -5.376 6.308 1.00 91.50 303 VAL A N 1
ATOM 2382 C CA . VAL A 1 303 ? 0.671 -6.396 5.819 1.00 91.50 303 VAL A CA 1
ATOM 2383 C C . VAL A 1 303 ? 1.574 -5.836 4.718 1.00 91.50 303 VAL A C 1
ATOM 2385 O O . VAL A 1 303 ? 2.794 -6.016 4.770 1.00 91.50 303 VAL A O 1
ATOM 2388 N N . VAL A 1 304 ? 1.014 -5.108 3.746 1.00 91.94 304 VAL A N 1
ATOM 2389 C CA . VAL A 1 304 ? 1.811 -4.437 2.705 1.00 91.94 304 VAL A CA 1
ATOM 2390 C C . VAL A 1 304 ? 2.709 -3.364 3.326 1.00 91.94 304 VAL A C 1
ATOM 2392 O O . VAL A 1 304 ? 3.887 -3.262 2.977 1.00 91.94 304 VAL A O 1
ATOM 2395 N N . GLY A 1 305 ? 2.202 -2.616 4.309 1.00 91.94 305 GLY A N 1
ATOM 2396 C CA . GLY A 1 305 ? 2.978 -1.637 5.067 1.00 91.94 305 GLY A CA 1
ATOM 2397 C C . GLY A 1 305 ? 4.217 -2.239 5.740 1.00 91.94 305 GLY A C 1
ATOM 2398 O O . GLY A 1 305 ? 5.291 -1.636 5.684 1.00 91.94 305 GLY A O 1
ATOM 2399 N N . VAL A 1 306 ? 4.119 -3.444 6.314 1.00 89.19 306 VAL A N 1
ATOM 2400 C CA . VAL A 1 306 ? 5.260 -4.143 6.941 1.00 89.19 306 VAL A CA 1
ATOM 2401 C C . VAL A 1 306 ? 6.416 -4.364 5.956 1.00 89.19 306 VAL A C 1
ATOM 2403 O O . VAL A 1 306 ? 7.585 -4.279 6.350 1.00 89.19 306 VAL A O 1
ATOM 2406 N N . ALA A 1 307 ? 6.128 -4.595 4.671 1.00 89.19 307 ALA A N 1
ATOM 2407 C CA . ALA A 1 307 ? 7.170 -4.726 3.652 1.00 89.19 307 ALA A CA 1
ATOM 2408 C C . ALA A 1 307 ? 7.979 -3.426 3.498 1.00 89.19 307 ALA A C 1
ATOM 2410 O O . ALA A 1 307 ? 9.210 -3.475 3.410 1.00 89.19 307 ALA A O 1
ATOM 2411 N N . PHE A 1 308 ? 7.315 -2.267 3.539 1.00 87.81 308 PHE A N 1
ATOM 2412 C CA . PHE A 1 308 ? 7.975 -0.959 3.499 1.00 87.81 308 PHE A CA 1
ATOM 2413 C C . PHE A 1 308 ? 8.706 -0.638 4.804 1.00 87.81 308 PHE A C 1
ATOM 2415 O O . PHE A 1 308 ? 9.852 -0.206 4.743 1.00 87.81 308 PHE A O 1
ATOM 2422 N N . PHE A 1 309 ? 8.130 -0.966 5.965 1.00 84.44 309 PHE A N 1
ATOM 2423 C CA . PHE A 1 309 ? 8.809 -0.830 7.262 1.00 84.44 309 PHE A CA 1
ATOM 2424 C C . PHE A 1 309 ? 10.142 -1.597 7.302 1.00 84.44 309 PHE A C 1
ATOM 2426 O O . PHE A 1 309 ? 11.168 -1.087 7.751 1.00 84.44 309 PHE A O 1
ATOM 2433 N N . LYS A 1 310 ? 10.166 -2.826 6.768 1.00 83.31 310 LYS A N 1
ATOM 2434 C CA . LYS A 1 310 ? 11.396 -3.630 6.660 1.00 83.31 310 LYS A CA 1
ATOM 2435 C C . LYS A 1 310 ? 12.380 -3.087 5.614 1.00 83.31 310 LYS A C 1
ATOM 2437 O O . LYS A 1 310 ? 13.569 -3.403 5.676 1.00 83.31 310 LYS A O 1
ATOM 2442 N N . SER A 1 311 ? 11.895 -2.290 4.668 1.00 81.81 311 SER A N 1
ATOM 2443 C CA . SER A 1 311 ? 12.679 -1.710 3.575 1.00 81.81 311 SER A CA 1
ATOM 2444 C C . SER A 1 311 ? 13.333 -0.368 3.934 1.00 81.81 311 SER A C 1
ATOM 2446 O O . SER A 1 311 ? 13.910 0.277 3.054 1.00 81.81 311 SER A O 1
ATOM 2448 N N . ASP A 1 312 ? 13.294 0.045 5.207 1.00 77.12 312 ASP A N 1
ATOM 2449 C CA . ASP A 1 312 ? 13.980 1.240 5.709 1.00 77.12 312 ASP A CA 1
ATOM 2450 C C . ASP A 1 312 ? 15.474 1.240 5.342 1.00 77.12 312 ASP A C 1
ATOM 2452 O O . ASP A 1 312 ? 16.237 0.330 5.678 1.00 77.12 312 ASP A O 1
ATOM 2456 N N . GLY A 1 313 ? 15.902 2.286 4.630 1.00 73.19 313 GLY A N 1
ATOM 2457 C CA . GLY A 1 313 ? 17.271 2.441 4.129 1.00 73.19 313 GLY A CA 1
ATOM 2458 C C . GLY A 1 313 ? 17.606 1.639 2.865 1.00 73.19 313 GLY A C 1
ATOM 2459 O O . GLY A 1 313 ? 18.737 1.731 2.384 1.00 73.19 313 GLY A O 1
ATOM 2460 N N . VAL A 1 314 ? 16.649 0.882 2.320 1.00 76.12 314 VAL A N 1
ATOM 2461 C CA . VAL A 1 314 ? 16.734 0.229 1.000 1.00 76.12 314 VAL A CA 1
ATOM 2462 C C . VAL A 1 314 ? 15.901 0.990 -0.028 1.00 76.12 314 VAL A C 1
ATOM 2464 O O . VAL A 1 314 ? 16.376 1.240 -1.133 1.00 76.12 314 VAL A O 1
ATOM 2467 N N . VAL A 1 315 ? 14.673 1.365 0.344 1.00 78.94 315 VAL A N 1
ATOM 2468 C CA . VAL A 1 315 ? 13.757 2.155 -0.486 1.00 78.94 315 VAL A CA 1
ATOM 2469 C C . VAL A 1 315 ? 13.720 3.595 0.055 1.00 78.94 315 VAL A C 1
ATOM 2471 O O . VAL A 1 315 ? 13.601 3.792 1.267 1.00 78.94 315 VAL A O 1
ATOM 2474 N N . PRO A 1 316 ? 13.838 4.623 -0.801 1.00 79.31 316 PRO A N 1
ATOM 2475 C CA . PRO A 1 316 ? 13.744 6.016 -0.368 1.00 79.31 316 PRO A CA 1
ATOM 2476 C C . PRO A 1 316 ? 12.355 6.298 0.199 1.00 79.31 316 PRO A C 1
ATOM 2478 O O . PRO A 1 316 ? 11.351 5.875 -0.371 1.00 79.31 316 PRO A O 1
ATOM 2481 N N . PHE A 1 317 ? 12.301 7.021 1.319 1.00 83.44 317 PHE A N 1
ATOM 2482 C CA . PHE A 1 317 ? 11.051 7.319 2.026 1.00 83.44 317 PHE A CA 1
ATOM 2483 C C . PHE A 1 317 ? 10.240 6.077 2.449 1.00 83.44 317 PHE A C 1
ATOM 2485 O O . PHE A 1 317 ? 9.050 6.211 2.721 1.00 83.44 317 PHE A O 1
ATOM 2492 N N . ALA A 1 318 ? 10.849 4.886 2.549 1.00 86.62 318 ALA A N 1
ATOM 2493 C CA . ALA A 1 318 ? 10.141 3.651 2.916 1.00 86.62 318 ALA A CA 1
ATOM 2494 C C . ALA A 1 318 ? 9.319 3.796 4.205 1.00 86.62 318 ALA A C 1
ATOM 2496 O O . ALA A 1 318 ? 8.153 3.415 4.237 1.00 86.62 318 ALA A O 1
ATOM 2497 N N . HIS A 1 319 ? 9.891 4.440 5.222 1.00 87.94 319 HIS A N 1
ATOM 2498 C CA . HIS A 1 319 ? 9.215 4.708 6.487 1.00 87.94 319 HIS A CA 1
ATOM 2499 C C . HIS A 1 319 ? 7.985 5.619 6.330 1.00 87.94 319 HIS A C 1
ATOM 2501 O O . HIS A 1 319 ? 6.932 5.357 6.904 1.00 87.94 319 HIS A O 1
ATOM 2507 N N . ALA A 1 320 ? 8.085 6.665 5.504 1.00 89.81 320 ALA A N 1
ATOM 2508 C CA . ALA A 1 320 ? 6.966 7.560 5.210 1.00 89.81 320 ALA A CA 1
ATOM 2509 C C . ALA A 1 320 ? 5.891 6.863 4.359 1.00 89.81 320 ALA A C 1
ATOM 2511 O O . ALA A 1 320 ? 4.704 7.128 4.516 1.00 89.81 320 ALA A O 1
ATOM 2512 N N . ILE A 1 321 ? 6.280 5.946 3.470 1.00 89.69 321 ILE A N 1
ATOM 2513 C CA . ILE A 1 321 ? 5.332 5.110 2.723 1.00 89.69 321 ILE A CA 1
ATOM 2514 C C . ILE A 1 321 ? 4.618 4.155 3.686 1.00 89.69 321 ILE A C 1
ATOM 2516 O O . ILE A 1 321 ? 3.396 4.036 3.634 1.00 89.69 321 ILE A O 1
ATOM 2520 N N . TRP A 1 322 ? 5.349 3.531 4.611 1.00 93.50 322 TRP A N 1
ATOM 2521 C CA . TRP A 1 322 ? 4.768 2.706 5.670 1.00 93.50 322 TRP A CA 1
ATOM 2522 C C . TRP A 1 322 ? 3.737 3.483 6.500 1.00 93.50 322 TRP A C 1
ATOM 2524 O O . TRP A 1 322 ? 2.628 2.990 6.692 1.00 93.50 322 TRP A O 1
ATOM 2534 N N . HIS A 1 323 ? 4.047 4.718 6.900 1.00 93.38 323 HIS A N 1
ATOM 2535 C CA . HIS A 1 323 ? 3.102 5.624 7.560 1.00 93.38 323 HIS A CA 1
ATOM 2536 C C . HIS A 1 323 ? 1.787 5.805 6.778 1.00 93.38 323 HIS A C 1
ATOM 2538 O O . HIS A 1 323 ? 0.705 5.766 7.364 1.00 93.38 323 HIS A O 1
ATOM 2544 N N . LEU A 1 324 ? 1.853 5.966 5.451 1.00 94.06 324 LEU A N 1
ATOM 2545 C CA . LEU A 1 324 ? 0.653 6.078 4.614 1.00 94.06 324 LEU A CA 1
ATOM 2546 C C . LEU A 1 324 ? -0.177 4.789 4.630 1.00 94.06 324 LEU A C 1
ATOM 2548 O O . LEU A 1 324 ? -1.397 4.857 4.754 1.00 94.06 324 LEU A O 1
ATOM 2552 N N . PHE A 1 325 ? 0.466 3.621 4.557 1.00 96.06 325 PHE A N 1
ATOM 2553 C CA . PHE A 1 325 ? -0.222 2.331 4.679 1.00 96.06 325 PHE A CA 1
ATOM 2554 C C . PHE A 1 325 ? -0.885 2.155 6.048 1.00 96.06 325 PHE A C 1
ATOM 2556 O O . PHE A 1 325 ? -2.036 1.726 6.113 1.00 96.06 325 PHE A O 1
ATOM 2563 N N . VAL A 1 326 ? -0.208 2.551 7.130 1.00 94.88 326 VAL A N 1
ATOM 2564 C CA . VAL A 1 326 ? -0.783 2.540 8.484 1.00 94.88 326 VAL A CA 1
ATOM 2565 C C . VAL A 1 326 ? -2.002 3.458 8.569 1.00 94.88 326 VAL A C 1
ATOM 2567 O O . VAL A 1 326 ? -3.019 3.056 9.131 1.00 94.88 326 VAL A O 1
ATOM 2570 N N . ALA A 1 327 ? -1.937 4.655 7.982 1.00 94.69 327 ALA A N 1
ATOM 2571 C CA . ALA A 1 327 ? -3.057 5.590 7.959 1.00 94.69 327 ALA A CA 1
ATOM 2572 C C . ALA A 1 327 ? -4.248 5.071 7.134 1.00 94.69 327 ALA A C 1
ATOM 2574 O O . ALA A 1 327 ? -5.385 5.183 7.584 1.00 94.69 327 ALA A O 1
ATOM 2575 N N . MET A 1 328 ? -4.007 4.455 5.971 1.00 95.50 328 MET A N 1
ATOM 2576 C CA . MET A 1 328 ? -5.062 3.834 5.155 1.00 95.50 328 MET A CA 1
ATOM 2577 C C . MET A 1 328 ? -5.708 2.632 5.863 1.00 95.50 328 MET A C 1
ATOM 2579 O O . MET A 1 328 ? -6.935 2.517 5.882 1.00 95.50 328 MET A O 1
ATOM 2583 N N . GLY A 1 329 ? -4.908 1.774 6.504 1.00 95.44 329 GLY A N 1
ATOM 2584 C CA . GLY A 1 329 ? -5.414 0.691 7.356 1.00 95.44 329 GLY A CA 1
ATOM 2585 C C . GLY A 1 329 ? -6.251 1.233 8.518 1.00 95.44 329 GLY A C 1
ATOM 2586 O O . GLY A 1 329 ? -7.381 0.814 8.744 1.00 95.44 329 GLY A O 1
ATOM 2587 N N . ALA A 1 330 ? -5.769 2.271 9.198 1.00 95.88 330 ALA A N 1
ATOM 2588 C CA . ALA A 1 330 ? -6.507 2.874 10.301 1.00 95.88 330 ALA A CA 1
ATOM 2589 C C . ALA A 1 330 ? -7.820 3.537 9.845 1.00 95.88 330 ALA A C 1
ATOM 2591 O O . ALA A 1 330 ? -8.836 3.401 10.522 1.00 95.88 330 ALA A O 1
ATOM 2592 N N . ALA A 1 331 ? -7.822 4.210 8.691 1.00 94.81 331 ALA A N 1
ATOM 2593 C CA . ALA A 1 331 ? -9.009 4.843 8.118 1.00 94.81 331 ALA A CA 1
ATOM 2594 C C . ALA A 1 331 ? -10.070 3.819 7.682 1.00 94.81 331 ALA A C 1
ATOM 2596 O O . ALA A 1 331 ? -11.262 4.043 7.889 1.00 94.81 331 ALA A O 1
ATOM 2597 N N . THR A 1 332 ? -9.654 2.681 7.119 1.00 95.00 332 THR A N 1
ATOM 2598 C CA . THR A 1 332 ? -10.575 1.586 6.767 1.00 95.00 332 THR A CA 1
ATOM 2599 C C . THR A 1 332 ? -11.178 0.931 8.008 1.00 95.00 332 THR A C 1
ATOM 2601 O O . THR A 1 332 ? -12.393 0.739 8.055 1.00 95.00 332 THR A O 1
ATOM 2604 N N . HIS A 1 333 ? -10.382 0.696 9.058 1.00 95.06 333 HIS A N 1
ATOM 2605 C CA . HIS A 1 333 ? -10.899 0.218 10.347 1.00 95.06 333 HIS A CA 1
ATOM 2606 C C . HIS A 1 333 ? -11.857 1.235 10.986 1.00 95.06 333 HIS A C 1
ATOM 2608 O O . HIS A 1 333 ? -12.918 0.847 11.474 1.00 95.06 333 HIS A O 1
ATOM 2614 N N . TYR A 1 334 ? -11.524 2.531 10.941 1.00 96.25 334 TYR A N 1
ATOM 2615 C CA . TYR A 1 334 ? -12.393 3.607 11.425 1.00 96.25 334 TYR A CA 1
ATOM 2616 C C . TYR A 1 334 ? -13.747 3.575 10.717 1.00 96.25 334 TYR A C 1
ATOM 2618 O O . TYR A 1 334 ? -14.788 3.574 11.370 1.00 96.25 334 TYR A O 1
ATOM 2626 N N . TYR A 1 335 ? -13.728 3.515 9.382 1.00 94.81 335 TYR A N 1
ATOM 2627 C CA . TYR A 1 335 ? -14.937 3.460 8.570 1.00 94.81 335 TYR A CA 1
ATOM 2628 C C . TYR A 1 335 ? -15.793 2.240 8.919 1.00 94.81 335 TYR A C 1
ATOM 2630 O O . TYR A 1 335 ? -17.003 2.375 9.091 1.00 94.81 335 TYR A O 1
ATOM 2638 N N . ALA A 1 336 ? -15.168 1.073 9.093 1.00 94.19 336 ALA A N 1
ATOM 2639 C CA . ALA A 1 336 ? -15.868 -0.151 9.458 1.00 94.19 336 ALA A CA 1
ATOM 2640 C C . ALA A 1 336 ? -16.560 -0.034 10.830 1.00 94.19 336 ALA A C 1
ATOM 2642 O O . ALA A 1 336 ? -17.733 -0.383 10.958 1.00 94.19 336 ALA A O 1
ATOM 2643 N N . ILE A 1 337 ? -15.868 0.518 11.836 1.00 94.62 337 ILE A N 1
ATOM 2644 C CA . ILE A 1 337 ? -16.427 0.758 13.178 1.00 94.62 337 ILE A CA 1
ATOM 2645 C C . ILE A 1 337 ? -17.584 1.758 13.102 1.00 94.62 337 ILE A C 1
ATOM 2647 O O . ILE A 1 337 ? -18.676 1.493 13.606 1.00 94.62 337 ILE A O 1
ATOM 2651 N N . TRP A 1 338 ? -17.363 2.895 12.443 1.00 95.06 338 TRP A N 1
ATOM 2652 C CA . TRP A 1 338 ? -18.373 3.935 12.299 1.00 95.06 338 TRP A CA 1
ATOM 2653 C C . TRP A 1 338 ? -19.629 3.413 11.600 1.00 95.06 338 TRP A C 1
ATOM 2655 O O . TRP A 1 338 ? -20.729 3.611 12.106 1.00 95.06 338 TRP A O 1
ATOM 2665 N N . ARG A 1 339 ? -19.486 2.714 10.469 1.00 92.62 339 ARG A N 1
ATOM 2666 C CA . ARG A 1 339 ? -20.619 2.280 9.646 1.00 92.62 339 ARG A CA 1
ATOM 2667 C C . ARG A 1 339 ? -21.397 1.116 10.255 1.00 92.62 339 ARG A C 1
ATOM 2669 O O . ARG A 1 339 ? -22.628 1.146 10.206 1.00 92.62 339 ARG A O 1
ATOM 2676 N N . HIS A 1 340 ? -20.692 0.105 10.767 1.00 91.75 340 HIS A N 1
ATOM 2677 C CA . HIS A 1 340 ? -21.283 -1.194 11.118 1.00 91.75 340 HIS A CA 1
ATOM 2678 C C . HIS A 1 340 ? -21.506 -1.391 12.615 1.00 91.75 340 HIS A C 1
ATOM 2680 O O . HIS A 1 340 ? -22.344 -2.208 12.981 1.00 91.75 340 HIS A O 1
ATOM 2686 N N . LEU A 1 341 ? -20.785 -0.668 13.481 1.00 90.69 341 LEU A N 1
ATOM 2687 C CA . LEU A 1 341 ? -20.921 -0.821 14.937 1.00 90.69 341 LEU A CA 1
ATOM 2688 C C . LEU A 1 341 ? -21.661 0.341 15.604 1.00 90.69 341 LEU A C 1
ATOM 2690 O O . LEU A 1 341 ? -22.328 0.116 16.606 1.00 90.69 341 LEU A O 1
ATOM 2694 N N . ILE A 1 342 ? -21.537 1.564 15.074 1.00 89.31 342 ILE A N 1
ATOM 2695 C CA . ILE A 1 342 ? -22.099 2.772 15.709 1.00 89.31 342 ILE A CA 1
ATOM 2696 C C . ILE A 1 342 ? -23.245 3.377 14.883 1.00 89.31 342 ILE A C 1
ATOM 2698 O O . ILE A 1 342 ? -24.318 3.639 15.401 1.00 89.31 342 ILE A O 1
ATOM 2702 N N . SER A 1 343 ? -23.078 3.594 13.578 1.00 83.25 343 SER A N 1
ATOM 2703 C CA . SER A 1 343 ? -24.120 4.250 12.773 1.00 83.25 343 SER A CA 1
ATOM 2704 C C . SER A 1 343 ? -25.337 3.357 12.521 1.00 83.25 343 SER A C 1
ATOM 2706 O O . SER A 1 343 ? -26.442 3.877 12.389 1.00 83.25 343 SER A O 1
ATOM 2708 N N . LEU A 1 344 ? -25.146 2.039 12.401 1.00 76.12 344 LEU A N 1
ATOM 2709 C CA . LEU A 1 344 ? -26.244 1.104 12.145 1.00 76.12 344 LEU A CA 1
ATOM 2710 C C . LEU A 1 344 ? -27.161 0.952 13.369 1.00 76.12 344 LEU A C 1
ATOM 2712 O O . LEU A 1 344 ? -28.373 0.841 13.206 1.00 76.12 344 LEU A O 1
ATOM 2716 N N . SER A 1 345 ? -26.603 0.989 14.582 1.00 66.88 345 SER A N 1
ATOM 2717 C CA . SER A 1 345 ? -27.388 0.929 15.821 1.00 66.88 345 SER A CA 1
ATOM 2718 C C . SER A 1 345 ? -28.267 2.167 15.988 1.00 66.88 345 SER A C 1
ATOM 2720 O O . SER A 1 345 ? -29.446 2.024 16.295 1.00 66.88 345 SER A O 1
ATOM 2722 N N . VAL A 1 346 ? -27.747 3.358 15.667 1.00 69.50 346 VAL A N 1
ATOM 2723 C CA . VAL A 1 346 ? -28.540 4.601 15.646 1.00 69.50 346 VAL A CA 1
ATOM 2724 C C . VAL A 1 346 ? -29.732 4.494 14.687 1.00 69.50 346 VAL A C 1
ATOM 2726 O O . VAL A 1 346 ? -30.838 4.882 15.046 1.00 69.50 346 VAL A O 1
ATOM 2729 N N . GLN A 1 347 ? -29.534 3.946 13.481 1.00 69.12 347 GLN A N 1
ATOM 2730 C CA . GLN A 1 347 ? -30.618 3.787 12.499 1.00 69.12 347 GLN A CA 1
ATOM 2731 C C . GLN A 1 347 ? -31.729 2.863 13.015 1.00 69.12 347 GLN A C 1
ATOM 2733 O O . GLN A 1 347 ? -32.905 3.205 12.913 1.00 69.12 347 GLN A O 1
ATOM 2738 N N . LEU A 1 348 ? -31.353 1.731 13.615 1.00 74.06 348 LEU A N 1
ATOM 2739 C CA . LEU A 1 348 ? -32.303 0.780 14.191 1.00 74.06 348 LEU A CA 1
ATOM 2740 C C . LEU A 1 348 ? -33.094 1.386 15.357 1.00 74.06 348 LEU A C 1
ATOM 2742 O O . LEU A 1 348 ? -34.302 1.187 15.425 1.00 74.06 348 LEU A O 1
ATOM 2746 N N . GLU A 1 349 ? -32.457 2.155 16.244 1.00 69.56 349 GLU A N 1
ATOM 2747 C CA . GLU A 1 349 ? -33.177 2.834 17.331 1.00 69.56 349 GLU A CA 1
ATOM 2748 C C . GLU A 1 349 ? -34.175 3.870 16.804 1.00 69.56 349 GLU A C 1
ATOM 2750 O O . GLU A 1 349 ? -35.303 3.919 17.290 1.00 69.56 349 GLU A O 1
ATOM 2755 N N . THR A 1 350 ? -33.809 4.639 15.772 1.00 71.56 350 THR A N 1
ATOM 2756 C CA . THR A 1 350 ? -34.712 5.639 15.175 1.00 71.56 350 THR A CA 1
ATOM 2757 C C . THR A 1 350 ? -35.887 5.046 14.399 1.00 71.56 350 THR A C 1
ATOM 2759 O O . THR A 1 350 ? -36.896 5.721 14.241 1.00 71.56 350 THR A O 1
ATOM 2762 N N . GLU A 1 351 ? -35.775 3.814 13.891 1.00 66.44 351 GLU A N 1
ATOM 2763 C CA . GLU A 1 351 ? -36.898 3.120 13.239 1.00 66.44 351 GLU A CA 1
ATOM 2764 C C . GLU A 1 351 ? -37.866 2.484 14.250 1.00 66.44 351 GLU A C 1
ATOM 2766 O O . GLU A 1 351 ? -39.017 2.207 13.909 1.00 66.44 351 GLU A O 1
ATOM 2771 N N . ILE A 1 352 ? -37.407 2.234 15.481 1.00 68.44 352 ILE A N 1
ATOM 2772 C CA . ILE A 1 352 ? -38.190 1.590 16.546 1.00 68.44 352 ILE A CA 1
ATOM 2773 C C . ILE A 1 352 ? -38.884 2.629 17.455 1.00 68.44 352 ILE A C 1
ATOM 2775 O O . ILE A 1 352 ? -39.893 2.295 18.081 1.00 68.44 352 ILE A O 1
ATOM 2779 N N . SER A 1 353 ? -38.373 3.867 17.524 1.00 57.81 353 SER A N 1
ATOM 2780 C CA . SER A 1 353 ? -38.960 5.009 18.256 1.00 57.81 353 SER A CA 1
ATOM 2781 C C . SER A 1 353 ? -39.992 5.775 17.436 1.00 57.81 353 SER A C 1
ATOM 2783 O O . SER A 1 353 ? -41.042 6.144 18.010 1.00 57.81 353 SER A O 1
#

Secondary structure (DSSP, 8-state):
-HHHHHHHHHHHHHHHHHHHHHHHHHHHHHHHHHHHHHHHHHHHHHHHHHHHHHHHHHHHHHHHHHHHHHHHHHHHHHHHHHHHHHHHHHHHHHHHHHHHHHHTTSPPPPPTTS-----HHHHHHHHHHHHHHHHHHHHHHHHHHHT--SHHHHHHHHHHHHHHHHHHHHHHHHHHHHHH-TTTTTTHHHHHHHHHHHHHHHHHHHHHHHHHHHS---TTHHHHHHHHHHHHHHHHHHIIIIIHHHHHHTTTS---------HHHHHHHHHHHHHHHHHHHHHTT-SS-TTHHHHHHHHHHHHHHHHHHHTBTTBTTHHHHHHHHHHHHHHHHHHHHIIIIIHHHHHHHHHH-

Foldseek 3Di:
DVVVVVVVVVVVVVVVVVVVVVVVVVVVVVVVVVVVVVVVVVVVVVVVVVVVVVVVVVVVVVVVVVVVVVVVVVVVVVVVVVVVVVVVVVVVVVVVVVVVVLVVLADDQDPPLDDDDHDLVLLVLQLCLLVVCLVVLLVLLVVQLVLADDPLSNVLSNQLSCLSNQQSVLSNVLSCCSNPVPPCCPPCNLVSVLSNLLSLLSNLLSLCSLVLRQAPFPPCSVVLNVVSVVLSVVLSVLSVPPVRVVVVVVVPDDPDDDPDDPVSVVVSVVSSVCSLVVVLVSSVRGPDCQLVVLLVVLVVLQVVLVVLVVCVSVGRSSSSSSSNSNVSSSVSSSCSCVPPRRPVVSVVVVVVD

Sequence (353 aa):
MAEFSSILVVFSSILVVFSSILVVFSSIQVVFSSILVVFSSILVVFSSIQVVFSSIQVVFSSILVVFSSIQVVFSSIQVVFSSIQVVFSSILVVFSSIQVVFSRFMNGRVPSSKRYRLTDYEHAANCATHGLWIIPSLVGGSVLYFLSVDQWQAAAAWLYGAGLSGLFISSTLFHTVAWKIRHLRGAAFPHATCVTHVAIYFFIAASYTPWLMLRELGPWSSHMRWIIWIMAVIGSTYVYYFHERYHTHTHARTHTRDVTPCRYKLVELLGYVAMGAGPALVILSMADTAGLCELAVGEIFYVVGVAFFKSDGVVPFAHAIWHLFVAMGAATHYYAIWRHLISLSVQLETEIS

pLDDT: mean 82.66, std 14.25, range [36.38, 97.0]